Protein AF-A0A3E2YHK7-F1 (afdb_monomer_lite)

Structure (mmCIF, N/CA/C/O backbone):
data_AF-A0A3E2YHK7-F1
#
_entry.id   AF-A0A3E2YHK7-F1
#
loop_
_atom_site.group_PDB
_atom_site.id
_atom_site.type_symbol
_atom_site.label_atom_id
_atom_site.label_alt_id
_atom_site.label_comp_id
_atom_site.label_asym_id
_atom_site.label_entity_id
_atom_site.label_seq_id
_atom_site.pdbx_PDB_ins_code
_atom_site.Cartn_x
_atom_site.Cartn_y
_atom_site.Cartn_z
_atom_site.occupancy
_atom_site.B_iso_or_equiv
_atom_site.auth_seq_id
_atom_site.auth_comp_id
_atom_site.auth_asym_id
_atom_site.auth_atom_id
_atom_site.pdbx_PDB_model_num
ATOM 1 N N . MET A 1 1 ? 44.339 23.695 -57.971 1.00 34.41 1 MET A N 1
ATOM 2 C CA . MET A 1 1 ? 43.512 22.475 -58.018 1.00 34.41 1 MET A CA 1
ATOM 3 C C . MET A 1 1 ? 42.907 22.276 -56.637 1.00 34.41 1 MET A C 1
ATOM 5 O O . MET A 1 1 ? 43.642 21.852 -55.753 1.00 34.41 1 MET A O 1
ATOM 9 N N . PRO A 1 2 ? 41.649 22.665 -56.387 1.00 38.88 2 PRO A N 1
ATOM 10 C CA . PRO A 1 2 ? 40.931 22.207 -55.205 1.00 38.88 2 PRO A CA 1
ATOM 11 C C . PRO A 1 2 ? 40.452 20.773 -55.462 1.00 38.88 2 PRO A C 1
ATOM 13 O O . PRO A 1 2 ? 39.980 20.473 -56.555 1.00 38.88 2 PRO A O 1
ATOM 16 N N . GLY A 1 3 ? 40.657 19.886 -54.489 1.00 35.88 3 GLY A N 1
ATOM 17 C CA . GLY A 1 3 ? 40.294 18.475 -54.584 1.00 35.88 3 GLY A CA 1
ATOM 18 C C . GLY A 1 3 ? 38.783 18.280 -54.630 1.00 35.88 3 GLY A C 1
ATOM 19 O O . GLY A 1 3 ? 38.060 18.830 -53.802 1.00 35.88 3 GLY A O 1
ATOM 20 N N . ASP A 1 4 ? 38.343 17.483 -55.600 1.00 38.78 4 ASP A N 1
ATOM 21 C CA . ASP A 1 4 ? 36.967 17.037 -55.776 1.00 38.78 4 ASP A CA 1
ATOM 22 C C . ASP A 1 4 ? 36.408 16.413 -54.490 1.00 38.78 4 ASP A C 1
ATOM 24 O O . ASP A 1 4 ? 36.909 15.405 -53.977 1.00 38.78 4 ASP A O 1
ATOM 28 N N . SER A 1 5 ? 35.322 17.001 -53.993 1.00 42.41 5 SER A N 1
ATOM 29 C CA . SER A 1 5 ? 34.445 16.415 -52.990 1.00 42.41 5 SER A CA 1
ATOM 30 C C . SER A 1 5 ? 33.790 15.159 -53.571 1.00 42.41 5 SER A C 1
ATOM 32 O O . SER A 1 5 ? 32.931 15.212 -54.449 1.00 42.41 5 SER A O 1
ATOM 34 N N . LYS A 1 6 ? 34.187 13.985 -53.070 1.00 46.31 6 LYS A N 1
ATOM 35 C CA . LYS A 1 6 ? 33.496 12.717 -53.344 1.00 46.31 6 LYS A CA 1
ATOM 36 C C . LYS A 1 6 ? 32.151 12.679 -52.607 1.00 46.31 6 LYS A C 1
ATOM 38 O O . LYS A 1 6 ? 32.004 11.953 -51.630 1.00 46.31 6 LYS A O 1
ATOM 43 N N . VAL A 1 7 ? 31.157 13.417 -53.092 1.00 48.88 7 VAL A N 1
ATOM 44 C CA . VAL A 1 7 ? 29.750 13.140 -52.774 1.00 48.88 7 VAL A CA 1
ATOM 45 C C . VAL A 1 7 ? 29.180 12.322 -53.930 1.00 48.88 7 VAL A C 1
ATOM 47 O O . VAL A 1 7 ? 28.999 12.804 -55.044 1.00 48.88 7 VAL A O 1
ATOM 50 N N . SER A 1 8 ? 28.980 11.031 -53.675 1.00 46.28 8 SER A N 1
ATOM 51 C CA . SER A 1 8 ? 28.316 10.096 -54.589 1.00 46.28 8 SER A CA 1
ATOM 52 C C . SER A 1 8 ? 26.910 10.607 -54.929 1.00 46.28 8 SER A C 1
ATOM 54 O O . SER A 1 8 ? 26.135 10.874 -54.014 1.00 46.28 8 SER A O 1
ATOM 56 N N . SER A 1 9 ? 26.538 10.673 -56.217 1.00 52.75 9 SER A N 1
ATOM 57 C CA . SER A 1 9 ? 25.202 11.087 -56.703 1.00 52.75 9 SER A CA 1
ATOM 58 C C . SER A 1 9 ? 24.083 10.061 -56.413 1.00 52.75 9 SER A C 1
ATOM 60 O O . SER A 1 9 ? 23.145 9.878 -57.193 1.00 52.75 9 SER A O 1
ATOM 62 N N . SER A 1 10 ? 24.203 9.314 -55.320 1.00 67.31 10 SER A N 1
ATOM 63 C CA . SER A 1 10 ? 23.228 8.326 -54.873 1.00 67.31 10 SER A CA 1
ATOM 64 C C . SER A 1 10 ? 22.077 9.006 -54.133 1.00 67.31 10 SER A C 1
ATOM 66 O O . SER A 1 10 ? 22.314 9.929 -53.360 1.00 67.31 10 SER A O 1
ATOM 68 N N . ALA A 1 11 ? 20.850 8.514 -54.339 1.00 84.06 11 ALA A N 1
ATOM 69 C CA . ALA A 1 11 ? 19.660 8.958 -53.608 1.00 84.06 11 ALA A CA 1
ATOM 70 C C . ALA A 1 11 ? 19.927 9.036 -52.087 1.00 84.06 11 ALA A C 1
ATOM 72 O O . ALA A 1 11 ? 20.625 8.157 -51.569 1.00 84.06 11 ALA A O 1
ATOM 73 N N . PRO A 1 12 ? 19.412 10.060 -51.380 1.00 92.94 12 PRO A N 1
ATOM 74 C CA . PRO A 1 12 ? 19.612 10.173 -49.941 1.00 92.94 12 PRO A CA 1
ATOM 75 C C . PRO A 1 12 ? 18.927 9.017 -49.204 1.00 92.94 12 PRO A C 1
ATOM 77 O O . PRO A 1 12 ? 17.959 8.433 -49.697 1.00 92.94 12 PRO A O 1
ATOM 80 N N . VAL A 1 13 ? 19.430 8.702 -48.014 1.00 96.19 13 VAL A N 1
ATOM 81 C CA . VAL A 1 13 ? 18.695 7.885 -47.043 1.00 96.19 13 VAL A CA 1
ATOM 82 C C . VAL A 1 13 ? 17.711 8.800 -46.321 1.00 96.19 13 VAL A C 1
ATOM 84 O O . VAL A 1 13 ? 18.103 9.865 -45.853 1.00 96.19 13 VAL A O 1
ATOM 87 N N . ILE A 1 14 ? 16.450 8.394 -46.236 1.00 96.31 14 ILE A N 1
ATOM 88 C CA . ILE A 1 14 ? 15.432 9.071 -45.427 1.00 96.31 14 ILE A CA 1
ATOM 89 C C . ILE A 1 14 ? 15.371 8.359 -44.077 1.00 96.31 14 ILE A C 1
ATOM 91 O O . ILE A 1 14 ? 15.339 7.130 -44.042 1.00 96.31 14 ILE A O 1
ATOM 95 N N . MET A 1 15 ? 15.387 9.109 -42.981 1.00 96.56 15 MET A N 1
ATOM 96 C CA . MET A 1 15 ? 15.292 8.580 -41.623 1.00 96.56 15 MET A CA 1
ATOM 97 C C . MET A 1 15 ? 14.103 9.207 -40.907 1.00 96.56 15 MET A C 1
ATOM 99 O O . MET A 1 15 ? 14.055 10.426 -40.779 1.00 96.56 15 MET A O 1
ATOM 103 N N . HIS A 1 16 ? 13.195 8.376 -40.401 1.00 96.50 16 HIS A N 1
ATOM 104 C CA . HIS A 1 16 ? 12.160 8.780 -39.450 1.00 96.50 16 HIS A CA 1
ATOM 105 C C . HIS A 1 16 ? 12.575 8.324 -38.055 1.00 96.50 16 HIS A C 1
ATOM 107 O O . HIS A 1 16 ? 12.829 7.136 -37.852 1.00 96.50 16 HIS A O 1
ATOM 113 N N . ALA A 1 17 ? 12.684 9.268 -37.130 1.00 95.56 17 ALA A N 1
ATOM 114 C CA . ALA A 1 17 ? 13.254 9.085 -35.804 1.00 95.56 17 ALA A CA 1
ATOM 115 C C . ALA A 1 17 ? 12.253 9.533 -34.732 1.00 95.56 17 ALA A C 1
ATOM 117 O O . ALA A 1 17 ? 11.707 10.630 -34.826 1.00 95.56 17 ALA A O 1
ATOM 118 N N . TYR A 1 18 ? 12.015 8.684 -33.732 1.00 94.31 18 TYR A N 1
ATOM 119 C CA . TYR A 1 18 ? 11.100 8.952 -32.621 1.00 94.31 18 TYR A CA 1
ATOM 120 C C . TYR A 1 18 ? 11.685 8.454 -31.302 1.00 94.31 18 TYR A C 1
ATOM 122 O O . TYR A 1 18 ? 12.235 7.353 -31.237 1.00 94.31 18 TYR A O 1
ATOM 130 N N . GLY A 1 19 ? 11.492 9.244 -30.248 1.00 93.25 19 GLY A N 1
ATOM 131 C CA . GLY A 1 19 ? 11.453 8.771 -28.864 1.00 93.25 19 GLY A CA 1
ATOM 132 C C . GLY A 1 19 ? 10.014 8.816 -28.352 1.00 93.25 19 GLY A C 1
ATOM 133 O O . GLY A 1 19 ? 9.285 9.727 -28.727 1.00 93.25 19 GLY A O 1
ATOM 134 N N . VAL A 1 20 ? 9.567 7.856 -27.547 1.00 92.06 20 VAL A N 1
ATOM 135 C CA . VAL A 1 20 ? 8.212 7.878 -26.958 1.00 92.06 20 VAL A CA 1
ATOM 136 C C . VAL A 1 20 ? 8.289 7.528 -25.480 1.00 92.06 20 VAL A C 1
ATOM 138 O O . VAL A 1 20 ? 9.016 6.604 -25.106 1.00 92.06 20 VAL A O 1
ATOM 141 N N . ARG A 1 21 ? 7.541 8.284 -24.666 1.00 87.62 21 ARG A N 1
ATOM 142 C CA . ARG A 1 21 ? 7.285 8.050 -23.240 1.00 87.62 21 ARG A CA 1
ATOM 143 C C . ARG A 1 21 ? 6.116 8.907 -22.726 1.00 87.62 21 ARG A C 1
ATOM 145 O O . ARG A 1 21 ? 5.756 9.879 -23.383 1.00 87.62 21 ARG A O 1
ATOM 152 N N . ASP A 1 22 ? 5.591 8.573 -21.546 1.00 72.19 22 ASP A N 1
ATOM 153 C CA . ASP A 1 22 ? 4.424 9.234 -20.920 1.00 72.19 22 ASP A CA 1
ATOM 154 C C . ASP A 1 22 ? 4.713 10.561 -20.185 1.00 72.19 22 ASP A C 1
ATOM 156 O O . ASP A 1 22 ? 3.778 11.315 -19.932 1.00 72.19 22 ASP A O 1
ATOM 160 N N . ASP A 1 23 ? 5.963 10.842 -19.802 1.00 69.00 23 ASP A N 1
ATOM 161 C CA . ASP A 1 23 ? 6.320 11.990 -18.947 1.00 69.00 23 ASP A CA 1
ATOM 162 C C . ASP A 1 23 ? 7.516 12.753 -19.537 1.00 69.00 23 ASP A C 1
ATOM 164 O O . ASP A 1 23 ? 8.543 12.150 -19.854 1.00 69.00 23 ASP A O 1
ATOM 168 N N . GLU A 1 24 ? 7.374 14.065 -19.723 1.00 57.53 24 GLU A N 1
ATOM 169 C CA . GLU A 1 24 ? 8.375 14.938 -20.349 1.00 57.53 24 GLU A CA 1
ATOM 170 C C . GLU A 1 24 ? 9.366 15.547 -19.335 1.00 57.53 24 GLU A C 1
ATOM 172 O O . GLU A 1 24 ? 10.380 16.109 -19.750 1.00 57.53 24 GLU A O 1
ATOM 177 N N . GLY A 1 25 ? 9.111 15.437 -18.022 1.00 56.50 25 GLY A N 1
ATOM 178 C CA . GLY A 1 25 ? 9.856 16.168 -16.986 1.00 56.50 25 GLY A CA 1
ATOM 179 C C . GLY A 1 25 ? 11.096 15.465 -16.419 1.00 56.50 25 GLY A C 1
ATOM 180 O O . GLY A 1 25 ? 12.147 16.087 -16.291 1.00 56.50 25 GLY A O 1
ATOM 181 N N . GLU A 1 26 ? 10.998 14.176 -16.091 1.00 66.19 26 GLU A N 1
ATOM 182 C CA . GLU A 1 26 ? 12.046 13.409 -15.385 1.00 66.19 26 GLU A CA 1
ATOM 183 C C . GLU A 1 26 ? 12.422 12.141 -16.154 1.00 66.19 26 GLU A C 1
ATOM 185 O O . GLU A 1 26 ? 11.558 11.631 -16.850 1.00 66.19 26 GLU A O 1
ATOM 190 N N . PRO A 1 27 ? 13.642 11.572 -16.082 1.00 76.31 27 PRO A N 1
ATOM 191 C CA . PRO A 1 27 ? 13.994 10.305 -16.744 1.00 76.31 27 PRO A CA 1
ATOM 192 C C . PRO A 1 27 ? 13.056 9.135 -16.385 1.00 76.31 27 PRO A C 1
ATOM 194 O O . PRO A 1 27 ? 12.517 9.059 -15.285 1.00 76.31 27 PRO A O 1
ATOM 197 N N . GLY A 1 28 ? 12.822 8.218 -17.326 1.00 77.00 28 GLY A N 1
ATOM 198 C CA . GLY A 1 28 ? 11.900 7.103 -17.102 1.00 77.00 28 GLY A CA 1
ATOM 199 C C . GLY A 1 28 ? 11.851 6.105 -18.257 1.00 77.00 28 GLY A C 1
ATOM 200 O O . GLY A 1 28 ? 12.594 6.256 -19.233 1.00 77.00 28 GLY A O 1
ATOM 201 N N . PRO A 1 29 ? 10.999 5.066 -18.152 1.00 83.31 29 PRO A N 1
ATOM 202 C CA . PRO A 1 29 ? 10.908 4.034 -19.167 1.00 83.31 29 PRO A CA 1
ATOM 203 C C . PRO A 1 29 ? 10.292 4.579 -20.450 1.00 83.31 29 PRO A C 1
ATOM 205 O O . PRO A 1 29 ? 9.205 5.152 -20.442 1.00 83.31 29 PRO A O 1
ATOM 208 N N . GLY A 1 30 ? 10.985 4.352 -21.558 1.00 89.06 30 GLY A N 1
ATOM 209 C CA . GLY A 1 30 ? 10.560 4.778 -22.880 1.00 89.06 30 GLY A CA 1
ATOM 210 C C . GLY A 1 30 ? 11.275 4.017 -23.986 1.00 89.06 30 GLY A C 1
ATOM 211 O O . GLY A 1 30 ? 12.075 3.107 -23.749 1.00 89.06 30 GLY A O 1
ATOM 212 N N . SER A 1 31 ? 10.958 4.378 -25.221 1.00 94.50 31 SER A N 1
ATOM 213 C CA . SER A 1 31 ? 11.483 3.718 -26.413 1.00 94.50 31 SER A CA 1
ATOM 214 C C . SER A 1 31 ? 12.108 4.695 -27.395 1.00 94.50 31 SER A C 1
ATOM 216 O O . SER A 1 31 ? 11.816 5.891 -27.389 1.00 94.50 31 SER A O 1
ATOM 218 N N . TRP A 1 32 ? 12.968 4.161 -28.259 1.00 95.62 32 TRP A N 1
ATOM 219 C CA . TRP A 1 32 ? 13.559 4.874 -29.382 1.00 95.62 32 TRP A CA 1
ATOM 220 C C . TRP A 1 32 ? 13.397 4.047 -30.657 1.00 95.62 32 TRP A C 1
ATOM 222 O O . TRP A 1 32 ? 13.511 2.819 -30.631 1.00 95.62 32 TRP A O 1
ATOM 232 N N . VAL A 1 33 ? 13.153 4.713 -31.785 1.00 97.75 33 VAL A N 1
ATOM 233 C CA . VAL A 1 33 ? 12.951 4.068 -33.088 1.00 97.75 33 VAL A CA 1
ATOM 234 C C . VAL A 1 33 ? 13.560 4.886 -34.212 1.00 97.75 33 VAL A C 1
ATOM 236 O O . VAL A 1 33 ? 13.303 6.081 -34.318 1.00 97.75 33 VAL A O 1
ATOM 239 N N . ALA A 1 34 ? 14.291 4.218 -35.104 1.00 97.19 34 ALA A N 1
ATOM 240 C CA . ALA A 1 34 ? 14.732 4.766 -36.379 1.00 97.19 34 ALA A CA 1
ATOM 241 C C . ALA A 1 34 ? 14.295 3.872 -37.545 1.00 97.19 34 ALA A C 1
ATOM 243 O O . ALA A 1 34 ? 14.690 2.707 -37.647 1.00 97.19 34 ALA A O 1
ATOM 244 N N . VAL A 1 35 ? 13.520 4.443 -38.464 1.00 97.62 35 VAL A N 1
ATOM 245 C CA . VAL A 1 35 ? 13.143 3.817 -39.735 1.00 97.62 35 VAL A CA 1
ATOM 246 C C . VAL A 1 35 ? 13.973 4.444 -40.847 1.00 97.62 35 VAL A C 1
ATOM 248 O O . VAL A 1 35 ? 13.865 5.637 -41.115 1.00 97.62 35 VAL A O 1
ATOM 251 N N . LEU A 1 36 ? 14.821 3.639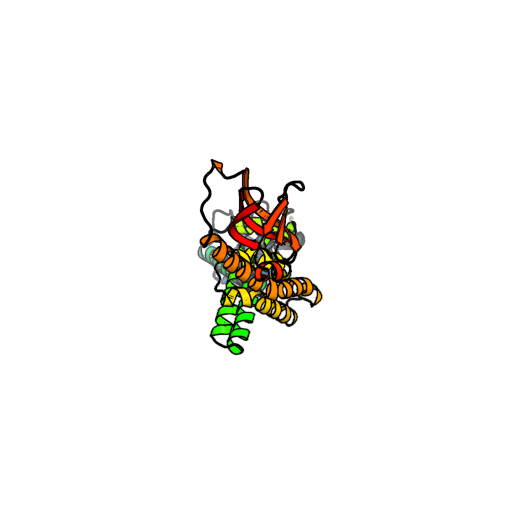 -41.487 1.00 97.12 36 LEU A N 1
ATOM 252 C CA . LEU A 1 36 ? 15.705 4.046 -42.577 1.00 97.12 36 LEU A CA 1
ATOM 253 C C . LEU A 1 36 ? 15.141 3.579 -43.914 1.00 97.12 36 LEU A C 1
ATOM 255 O O . LEU A 1 36 ? 14.982 2.375 -44.119 1.00 97.12 36 LEU A O 1
ATOM 259 N N . ARG A 1 37 ? 14.947 4.498 -44.858 1.00 95.81 37 ARG A N 1
ATOM 260 C CA . ARG A 1 37 ? 14.584 4.190 -46.242 1.00 95.81 37 ARG A CA 1
ATOM 261 C C . ARG A 1 37 ? 15.705 4.548 -47.205 1.00 95.81 37 ARG A C 1
ATOM 263 O O . ARG A 1 37 ? 16.195 5.675 -47.238 1.00 95.81 37 ARG A O 1
ATOM 270 N N . TYR A 1 38 ? 16.055 3.595 -48.063 1.00 94.38 38 TYR A N 1
ATOM 271 C CA . TYR A 1 38 ? 16.888 3.815 -49.241 1.00 94.38 38 TYR A CA 1
ATOM 272 C C . TYR A 1 38 ? 16.212 3.195 -50.461 1.00 94.38 38 TYR A C 1
ATOM 274 O O . TYR A 1 38 ? 16.190 1.971 -50.621 1.00 94.38 38 TYR A O 1
ATOM 282 N N . ARG A 1 39 ? 15.678 4.046 -51.347 1.00 90.38 39 ARG A N 1
ATOM 283 C CA . ARG A 1 39 ? 14.824 3.617 -52.468 1.00 90.38 39 ARG A CA 1
ATOM 284 C C . ARG A 1 39 ? 13.648 2.772 -51.942 1.00 90.38 39 ARG A C 1
ATOM 286 O O . ARG A 1 39 ? 12.878 3.247 -51.112 1.00 90.38 39 ARG A O 1
ATOM 293 N N . GLU A 1 40 ? 13.523 1.531 -52.396 1.00 90.56 40 GLU A N 1
ATOM 294 C CA . GLU A 1 40 ? 12.452 0.604 -52.011 1.00 90.56 40 GLU A CA 1
ATOM 295 C C . GLU A 1 40 ? 12.756 -0.164 -50.716 1.00 90.56 40 GLU A C 1
ATOM 297 O O . GLU A 1 40 ? 11.879 -0.830 -50.173 1.00 90.56 40 GLU A O 1
ATOM 302 N N . HIS A 1 41 ? 13.986 -0.080 -50.203 1.00 93.81 41 HIS A N 1
ATOM 303 C CA . HIS A 1 41 ? 14.395 -0.822 -49.017 1.00 93.81 41 HIS A CA 1
ATOM 304 C C . HIS A 1 41 ? 14.161 -0.007 -47.751 1.00 93.81 41 HIS A C 1
ATOM 306 O O . HIS A 1 41 ? 14.636 1.126 -47.648 1.00 93.81 41 HIS A O 1
ATOM 312 N N . THR A 1 42 ? 13.504 -0.633 -46.778 1.00 95.75 42 THR A N 1
ATOM 313 C CA . THR A 1 42 ? 13.279 -0.083 -45.441 1.00 95.75 42 THR A CA 1
ATOM 314 C C . THR A 1 42 ? 13.962 -0.962 -44.403 1.00 95.75 42 THR A C 1
ATOM 316 O O . THR A 1 42 ? 13.961 -2.189 -44.519 1.00 95.75 42 THR A O 1
ATOM 319 N N . ARG A 1 43 ? 14.549 -0.336 -43.386 1.00 95.62 43 ARG A N 1
ATOM 320 C CA . ARG A 1 43 ? 15.103 -1.006 -42.213 1.00 95.62 43 ARG A CA 1
ATOM 321 C C . ARG A 1 43 ? 14.601 -0.318 -40.955 1.00 95.62 43 ARG A C 1
ATOM 323 O O . ARG A 1 43 ? 14.678 0.899 -40.855 1.00 95.62 43 ARG A O 1
ATOM 330 N N . GLU A 1 44 ? 14.152 -1.116 -40.001 1.00 97.50 44 GLU A N 1
ATOM 331 C CA . GLU A 1 44 ? 13.681 -0.661 -38.697 1.00 97.50 44 GLU A CA 1
ATOM 332 C C . GLU A 1 44 ? 14.739 -0.981 -37.639 1.00 97.50 44 GLU A C 1
ATOM 334 O O . GLU A 1 44 ? 15.332 -2.064 -37.630 1.00 97.50 44 GLU A O 1
ATOM 339 N N . LEU A 1 45 ? 15.009 -0.008 -36.779 1.00 95.69 45 LEU A N 1
ATOM 340 C CA . LEU A 1 45 ? 15.858 -0.119 -35.602 1.00 95.69 45 LEU A CA 1
ATOM 341 C C . LEU A 1 45 ? 15.041 0.402 -34.433 1.00 95.69 45 LEU A C 1
ATOM 343 O O . LEU A 1 45 ? 14.430 1.461 -34.545 1.00 95.69 45 LEU A O 1
ATOM 347 N N . HIS A 1 46 ? 15.025 -0.333 -33.334 1.00 96.25 46 HIS A N 1
ATOM 348 C CA . HIS A 1 46 ? 14.274 0.063 -32.159 1.00 96.25 46 HIS A CA 1
ATOM 349 C C . HIS A 1 46 ? 14.913 -0.491 -30.896 1.00 96.25 46 HIS A C 1
ATOM 351 O O . HIS A 1 46 ? 15.671 -1.466 -30.936 1.00 96.25 46 HIS A O 1
ATOM 357 N N . GLY A 1 47 ? 14.587 0.137 -29.778 1.00 89.25 47 GLY A N 1
ATOM 358 C CA . GLY A 1 47 ? 14.976 -0.319 -28.460 1.00 89.25 47 GLY A CA 1
ATOM 359 C C . GLY A 1 47 ? 14.230 0.433 -27.370 1.00 89.25 47 GLY A C 1
ATOM 360 O O . GLY A 1 47 ? 13.395 1.297 -27.636 1.00 89.25 47 GLY A O 1
ATOM 361 N N . MET A 1 48 ? 14.550 0.072 -26.134 1.00 87.38 48 MET A N 1
ATOM 362 C CA . MET A 1 48 ? 13.948 0.615 -24.924 1.00 87.38 48 MET A CA 1
ATOM 363 C C . MET A 1 48 ? 15.039 1.012 -23.942 1.00 87.38 48 MET A C 1
ATOM 365 O O . MET A 1 48 ? 16.047 0.314 -23.840 1.00 87.38 48 MET A O 1
ATOM 369 N N . GLU A 1 49 ? 14.798 2.083 -23.201 1.00 86.62 49 GLU A N 1
ATOM 370 C CA . GLU A 1 49 ? 15.623 2.512 -22.076 1.00 86.62 49 GLU A CA 1
ATOM 371 C C . GLU A 1 49 ? 14.708 2.782 -20.882 1.00 86.62 49 GLU A C 1
ATOM 373 O O . GLU A 1 49 ? 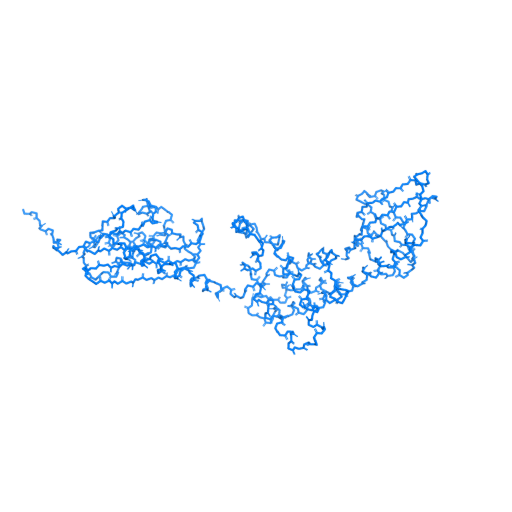13.574 3.221 -21.055 1.00 86.62 49 GLU A O 1
ATOM 378 N N . LEU A 1 50 ? 15.161 2.458 -19.671 1.00 80.31 50 LEU A N 1
ATOM 379 C CA . LEU A 1 50 ? 14.294 2.460 -18.483 1.00 80.31 50 LEU A CA 1
ATOM 380 C C . LEU A 1 50 ? 14.360 3.750 -17.660 1.00 80.31 50 LEU A C 1
ATOM 382 O O . LEU A 1 50 ? 13.530 3.939 -16.776 1.00 80.31 50 LEU A O 1
ATOM 386 N N . ASP A 1 51 ? 15.354 4.592 -17.927 1.00 80.88 51 ASP A N 1
ATOM 387 C CA . ASP A 1 51 ? 15.712 5.740 -17.091 1.00 80.88 51 ASP A CA 1
ATOM 388 C C . ASP A 1 51 ? 16.306 6.878 -17.937 1.00 80.88 51 ASP A C 1
ATOM 390 O O . ASP A 1 51 ? 17.414 7.354 -17.698 1.00 80.88 51 ASP A O 1
ATOM 394 N N . TRP A 1 52 ? 15.642 7.214 -19.047 1.00 83.62 52 TRP A N 1
ATOM 395 C CA . TRP A 1 52 ? 16.133 8.190 -20.031 1.00 83.62 52 TRP A CA 1
ATOM 396 C C . TRP A 1 52 ? 15.096 9.292 -20.257 1.00 83.62 52 TRP A C 1
ATOM 398 O O . TRP A 1 52 ? 13.890 9.052 -20.162 1.00 83.62 52 TRP A O 1
ATOM 408 N N . THR A 1 53 ? 15.542 10.516 -20.544 1.00 85.31 53 THR A N 1
ATOM 409 C CA . THR A 1 53 ? 14.632 11.620 -20.897 1.00 85.31 53 THR A CA 1
ATOM 410 C C . THR A 1 53 ? 14.036 11.420 -22.295 1.00 85.31 53 THR A C 1
ATOM 412 O O . THR A 1 53 ? 14.563 10.642 -23.096 1.00 85.31 53 THR A O 1
ATOM 415 N N . LEU A 1 54 ? 12.939 12.119 -22.619 1.00 87.31 54 LEU A N 1
ATOM 416 C CA . LEU A 1 54 ? 12.397 12.105 -23.986 1.00 87.31 54 LEU A CA 1
ATOM 417 C C . LEU A 1 54 ? 13.455 12.569 -24.998 1.00 87.31 54 LEU A C 1
ATOM 419 O O . LEU A 1 54 ? 13.655 11.919 -26.025 1.00 87.31 54 LEU A O 1
ATOM 423 N N . ASP A 1 55 ? 14.178 13.637 -24.663 1.00 89.19 55 ASP A N 1
ATOM 424 C CA . ASP A 1 55 ? 15.255 14.181 -25.487 1.00 89.19 55 ASP A CA 1
ATOM 425 C C . ASP A 1 55 ? 16.364 13.145 -25.745 1.00 89.19 55 ASP A C 1
ATOM 427 O O . ASP A 1 55 ? 16.825 12.981 -26.881 1.00 89.19 55 ASP A O 1
ATOM 431 N N . ASP A 1 56 ? 16.760 12.385 -24.718 1.00 89.50 56 ASP A N 1
ATOM 432 C CA . ASP A 1 56 ? 17.747 11.314 -24.864 1.00 89.50 56 ASP A CA 1
ATOM 433 C C . ASP A 1 56 ? 17.253 10.195 -25.785 1.00 89.50 56 ASP A C 1
ATOM 435 O O . ASP A 1 56 ? 18.012 9.714 -26.627 1.00 89.50 56 ASP A O 1
ATOM 439 N N . LEU A 1 57 ? 15.987 9.787 -25.662 1.00 92.94 57 LEU A N 1
ATOM 440 C CA . LEU A 1 57 ? 15.383 8.737 -26.490 1.00 92.94 57 LEU A CA 1
ATOM 441 C C . LEU A 1 57 ? 15.299 9.156 -27.963 1.00 92.94 57 LEU A C 1
ATOM 443 O O . LEU A 1 57 ? 15.676 8.392 -28.859 1.00 92.94 57 LEU A O 1
ATOM 447 N N . VAL A 1 58 ? 14.862 10.391 -28.222 1.00 93.69 58 VAL A N 1
ATOM 448 C CA . VAL A 1 58 ? 14.836 10.964 -29.573 1.00 93.69 58 VAL A CA 1
ATOM 449 C C . VAL A 1 58 ? 16.254 10.999 -30.144 1.00 93.69 58 VAL A C 1
ATOM 451 O O . VAL A 1 58 ? 16.484 10.522 -31.258 1.00 93.69 58 VAL A O 1
ATOM 454 N N . MET A 1 59 ? 17.242 11.472 -29.384 1.00 92.50 59 MET A N 1
ATOM 455 C CA . MET A 1 59 ? 18.626 11.532 -29.858 1.00 92.50 59 MET A CA 1
ATOM 456 C C . MET A 1 59 ? 19.264 10.157 -30.062 1.00 92.50 59 MET A C 1
ATOM 458 O O . MET A 1 59 ? 19.996 9.955 -31.037 1.00 92.50 59 MET A O 1
ATOM 462 N N . LEU A 1 60 ? 18.955 9.191 -29.200 1.00 93.94 60 LEU A N 1
ATOM 463 C CA . LEU A 1 60 ? 19.401 7.809 -29.337 1.00 93.94 60 LEU A CA 1
ATOM 464 C C . LEU A 1 60 ? 18.902 7.192 -30.642 1.00 93.94 60 LEU A C 1
ATOM 466 O O . LEU A 1 60 ? 19.670 6.512 -31.327 1.00 93.94 60 LEU A O 1
ATOM 470 N N . SER A 1 61 ? 17.653 7.479 -31.023 1.00 96.75 61 SER A N 1
ATOM 471 C CA . SER A 1 61 ? 17.090 7.002 -32.285 1.00 96.75 61 SER A CA 1
ATOM 472 C C . SER A 1 61 ? 17.886 7.492 -33.498 1.00 96.75 61 SER A C 1
ATOM 474 O O . SER A 1 61 ? 18.308 6.688 -34.334 1.00 96.75 61 SER A O 1
ATOM 476 N N . VAL A 1 62 ? 18.200 8.789 -33.548 1.00 95.69 62 VAL A N 1
ATOM 477 C CA . VAL A 1 62 ? 18.969 9.398 -34.641 1.00 95.69 62 VAL A CA 1
ATOM 478 C C . VAL A 1 62 ? 20.374 8.808 -34.709 1.00 95.69 62 VAL A C 1
ATOM 480 O O . VAL A 1 62 ? 20.825 8.390 -35.778 1.00 95.69 62 VAL A O 1
ATOM 483 N N . VAL A 1 63 ? 21.067 8.740 -33.571 1.00 94.75 63 VAL A N 1
ATOM 484 C CA . VAL A 1 63 ? 22.443 8.232 -33.500 1.00 94.75 63 VAL A CA 1
ATOM 485 C C . VAL A 1 63 ? 22.513 6.770 -33.939 1.00 94.75 63 VAL A C 1
ATOM 487 O O . VAL A 1 63 ? 23.319 6.439 -34.809 1.00 94.75 63 VAL A O 1
ATOM 490 N N . ASN A 1 64 ? 21.646 5.905 -33.406 1.00 96.06 64 ASN A N 1
ATOM 491 C CA . ASN A 1 64 ? 21.629 4.488 -33.773 1.00 96.06 64 ASN A CA 1
ATOM 492 C C . ASN A 1 64 ? 21.266 4.290 -35.254 1.00 96.06 64 ASN A C 1
ATOM 494 O O . ASN A 1 64 ? 21.824 3.417 -35.924 1.00 96.06 64 ASN A O 1
ATOM 498 N N . GLY A 1 65 ? 20.377 5.130 -35.793 1.00 96.88 65 GLY A N 1
ATOM 499 C CA . GLY A 1 65 ? 20.059 5.154 -37.217 1.00 96.88 65 GLY A CA 1
ATOM 500 C C . GLY A 1 65 ? 21.266 5.504 -38.095 1.00 96.88 65 GLY A C 1
ATOM 501 O O . GLY A 1 65 ? 21.505 4.835 -39.102 1.00 96.88 65 GLY A O 1
ATOM 502 N N . LEU A 1 66 ? 22.047 6.522 -37.717 1.00 97.19 66 LEU A N 1
ATOM 503 C CA . LEU A 1 66 ? 23.256 6.923 -38.446 1.00 97.19 66 LEU A CA 1
ATOM 504 C C . LEU A 1 66 ? 24.371 5.870 -38.337 1.00 97.19 66 LEU A C 1
ATOM 506 O O . LEU A 1 66 ? 24.984 5.513 -39.342 1.00 97.19 66 LEU A O 1
ATOM 510 N N . GLU A 1 67 ? 24.602 5.316 -37.146 1.00 96.06 67 GLU A N 1
ATOM 511 C CA . GLU A 1 67 ? 25.628 4.290 -36.903 1.00 96.06 67 GLU A CA 1
ATOM 512 C C . GLU A 1 67 ? 25.371 2.989 -37.676 1.00 96.06 67 GLU A C 1
ATOM 514 O O . GLU A 1 67 ? 26.313 2.298 -38.073 1.00 96.06 67 GLU A O 1
ATOM 519 N N . ALA A 1 68 ? 24.106 2.673 -37.964 1.00 96.50 68 ALA A N 1
ATOM 520 C CA . ALA A 1 68 ? 23.739 1.515 -38.773 1.00 96.50 68 ALA A CA 1
ATOM 521 C C . ALA A 1 68 ? 24.145 1.639 -40.256 1.00 96.50 68 ALA A C 1
ATOM 523 O O . ALA A 1 68 ? 24.116 0.641 -40.990 1.00 96.50 68 ALA A O 1
ATOM 524 N N . LEU A 1 69 ? 24.520 2.838 -40.719 1.00 95.62 69 LEU A N 1
ATOM 525 C CA . LEU A 1 69 ? 24.968 3.080 -42.085 1.00 95.62 69 LEU A CA 1
ATOM 526 C C . LEU A 1 69 ? 26.431 2.653 -42.243 1.00 95.62 69 LEU A C 1
ATOM 528 O O . LEU A 1 69 ? 27.340 3.113 -41.554 1.00 95.62 69 LEU A O 1
ATOM 532 N N . THR A 1 70 ? 26.697 1.774 -43.207 1.00 92.75 70 THR A N 1
ATOM 533 C CA . THR A 1 70 ? 28.027 1.167 -43.396 1.00 92.75 70 THR A CA 1
ATOM 534 C C . THR A 1 70 ? 28.967 1.991 -44.278 1.00 92.75 70 THR A C 1
ATOM 536 O O . THR A 1 70 ? 30.168 1.729 -44.311 1.00 92.75 70 THR A O 1
ATOM 539 N N . ARG A 1 71 ? 28.464 3.025 -44.959 1.00 92.56 71 ARG A N 1
ATOM 540 C CA . ARG A 1 71 ? 29.232 3.890 -45.870 1.00 92.56 71 ARG A CA 1
ATOM 541 C C . ARG A 1 71 ? 28.805 5.360 -45.744 1.00 92.56 71 ARG A C 1
ATOM 543 O O . ARG A 1 71 ? 27.634 5.591 -45.450 1.00 92.56 71 ARG A O 1
ATOM 550 N N . PRO A 1 72 ? 29.702 6.330 -46.014 1.00 95.75 72 PRO A N 1
ATOM 551 C CA . PRO A 1 72 ? 29.353 7.750 -46.096 1.00 95.75 72 PRO A CA 1
ATOM 552 C C . PRO A 1 72 ? 28.221 7.992 -47.098 1.00 95.75 72 PRO A C 1
ATOM 554 O O . PRO A 1 72 ? 28.307 7.569 -48.253 1.00 95.75 72 PRO A O 1
ATOM 557 N N . VAL A 1 73 ? 27.153 8.642 -46.645 1.00 95.94 73 VAL A N 1
ATOM 558 C CA . VAL A 1 73 ? 25.950 8.940 -47.436 1.00 95.94 73 VAL A CA 1
ATOM 559 C C . VAL A 1 73 ? 25.317 10.234 -46.952 1.00 95.94 73 VAL A C 1
ATOM 561 O O . VAL A 1 73 ? 25.545 10.655 -45.818 1.00 95.94 73 VAL A O 1
ATOM 564 N N . ARG A 1 74 ? 24.487 10.821 -47.811 1.00 96.12 74 ARG A N 1
ATOM 565 C CA . ARG A 1 74 ? 23.569 11.892 -47.442 1.00 96.12 74 ARG A CA 1
ATOM 566 C C . ARG A 1 74 ? 22.333 11.311 -46.762 1.00 96.12 74 ARG A C 1
ATOM 568 O O . ARG A 1 74 ? 21.720 10.389 -47.308 1.00 96.12 74 ARG A O 1
ATOM 575 N N . VAL A 1 75 ? 21.980 11.843 -45.596 1.00 96.25 75 VAL A N 1
ATOM 576 C CA . VAL A 1 75 ? 20.849 11.393 -44.774 1.00 96.25 75 VAL A CA 1
ATOM 577 C C . VAL A 1 75 ? 19.933 12.578 -44.507 1.00 96.25 75 VAL A C 1
ATOM 579 O O . VAL A 1 75 ? 20.412 13.623 -44.078 1.00 96.25 75 VAL A O 1
ATOM 582 N N . ILE A 1 76 ? 18.634 12.421 -44.753 1.00 95.12 76 ILE A N 1
ATOM 583 C CA . ILE A 1 76 ? 17.617 13.399 -44.364 1.00 95.12 76 ILE A CA 1
ATOM 584 C C . ILE A 1 76 ? 16.877 12.838 -43.149 1.00 95.12 76 ILE A C 1
ATOM 586 O O . ILE A 1 76 ? 16.217 11.806 -43.261 1.00 95.12 76 ILE A O 1
ATOM 590 N N . VAL A 1 77 ? 17.027 13.488 -41.998 1.00 94.31 77 VAL A N 1
ATOM 591 C CA . VAL A 1 77 ? 16.463 13.072 -40.709 1.00 94.31 77 VAL A CA 1
ATOM 592 C C . VAL A 1 77 ? 15.195 13.862 -40.424 1.00 94.31 77 VAL A C 1
ATOM 594 O O . VAL A 1 77 ? 15.227 15.089 -40.372 1.00 94.31 77 VAL A O 1
ATOM 597 N N . TYR A 1 78 ? 14.096 13.152 -40.207 1.00 93.62 78 TYR A N 1
ATOM 598 C CA . TYR A 1 78 ? 12.824 13.677 -39.737 1.00 93.62 78 TYR A CA 1
ATOM 599 C C . TYR A 1 78 ? 12.573 13.163 -38.316 1.00 93.62 78 TYR A C 1
ATOM 601 O O . TYR A 1 78 ? 12.441 11.957 -38.107 1.00 93.62 78 TYR A O 1
ATOM 609 N N . ALA A 1 79 ? 12.550 14.080 -37.349 1.00 91.44 79 ALA A N 1
ATOM 610 C CA . ALA A 1 79 ? 12.325 13.806 -35.930 1.00 91.44 79 ALA A CA 1
ATOM 611 C C . ALA A 1 79 ? 11.333 14.852 -35.388 1.00 91.44 79 ALA A C 1
ATOM 613 O O . ALA A 1 79 ? 11.758 15.907 -34.917 1.00 91.44 79 ALA A O 1
ATOM 614 N N . PRO A 1 80 ? 10.017 14.636 -35.549 1.00 87.25 80 PRO A N 1
ATOM 615 C CA . PRO A 1 80 ? 9.019 15.691 -35.358 1.00 87.25 80 PRO A CA 1
ATOM 616 C C . PRO A 1 80 ? 8.761 16.038 -33.894 1.00 87.25 80 PRO A C 1
ATOM 618 O O . PRO A 1 80 ? 8.266 17.121 -33.607 1.00 87.25 80 PRO A O 1
ATOM 621 N N . ASN A 1 81 ? 9.100 15.135 -32.977 1.00 85.94 81 ASN A N 1
ATOM 622 C CA . ASN A 1 81 ? 9.002 15.347 -31.538 1.00 85.94 81 ASN A CA 1
ATOM 623 C C . ASN A 1 81 ? 10.360 15.662 -30.890 1.00 85.94 81 ASN A C 1
ATOM 625 O O . ASN A 1 81 ? 10.531 15.484 -29.690 1.00 85.94 81 ASN A O 1
ATOM 629 N N . ALA A 1 82 ? 11.325 16.113 -31.695 1.00 81.75 82 ALA A N 1
ATOM 630 C CA . ALA A 1 82 ? 12.561 16.709 -31.215 1.00 81.75 82 ALA A CA 1
ATOM 631 C C . ALA A 1 82 ? 12.375 18.220 -31.019 1.00 81.75 82 ALA A C 1
ATOM 633 O O . ALA A 1 82 ? 11.879 18.897 -31.925 1.00 81.75 82 ALA A O 1
ATOM 634 N N . GLU A 1 83 ? 12.857 18.782 -29.906 1.00 72.69 83 GLU A N 1
ATOM 635 C CA . GLU A 1 83 ? 12.989 20.238 -29.808 1.00 72.69 83 GLU A CA 1
ATOM 636 C C . GLU A 1 83 ? 13.962 20.758 -30.895 1.00 72.69 83 GLU A C 1
ATOM 638 O O . GLU A 1 83 ? 14.992 20.124 -31.167 1.00 72.69 83 GLU A O 1
ATOM 643 N N . PRO A 1 84 ? 13.709 21.931 -31.512 1.00 63.94 84 PRO A N 1
ATOM 644 C CA . PRO A 1 84 ? 14.561 22.477 -32.577 1.00 63.94 84 PRO A CA 1
ATOM 645 C C . PRO A 1 84 ? 16.048 22.612 -32.195 1.00 63.94 84 PRO A C 1
ATOM 647 O O . PRO A 1 84 ? 16.931 22.559 -33.057 1.00 63.94 84 PRO A O 1
ATOM 650 N N . GLU A 1 85 ? 16.320 22.767 -30.899 1.00 65.88 85 GLU A N 1
ATOM 651 C CA . GLU A 1 85 ? 17.627 23.068 -30.308 1.00 65.88 85 GLU A CA 1
ATOM 652 C C . GLU A 1 85 ? 18.355 21.826 -29.763 1.00 65.88 85 GLU A C 1
ATOM 654 O O . GLU A 1 85 ? 19.510 21.921 -29.340 1.00 65.88 85 GLU A O 1
ATOM 659 N N . ILE A 1 86 ? 17.737 20.637 -29.834 1.00 68.75 86 ILE A N 1
ATOM 660 C CA . ILE A 1 86 ? 18.232 19.400 -29.201 1.00 68.75 86 ILE A CA 1
ATOM 661 C C . ILE A 1 86 ? 19.668 19.019 -29.620 1.00 68.75 86 ILE A C 1
ATOM 663 O O . ILE A 1 86 ? 20.420 18.418 -28.859 1.00 68.75 86 ILE A O 1
ATOM 667 N N . LYS A 1 87 ? 20.097 19.449 -30.814 1.00 57.59 87 LYS A N 1
ATOM 668 C CA . LYS A 1 87 ? 21.412 19.160 -31.426 1.00 57.59 87 LYS A CA 1
ATOM 669 C C . LYS A 1 87 ? 22.595 19.799 -30.691 1.00 57.59 87 LYS A C 1
ATOM 671 O O . LYS A 1 87 ? 23.737 19.423 -30.945 1.00 57.59 87 LYS A O 1
ATOM 676 N N . ALA A 1 88 ? 22.327 20.782 -29.836 1.00 57.47 88 ALA A N 1
ATOM 677 C CA . ALA A 1 88 ? 23.316 21.476 -29.014 1.00 57.47 88 ALA A CA 1
ATOM 678 C C . ALA A 1 88 ? 22.823 21.675 -27.570 1.00 57.47 88 ALA A C 1
ATOM 680 O O . ALA A 1 88 ? 23.398 22.465 -26.820 1.00 57.47 88 ALA A O 1
ATOM 681 N N . SER A 1 89 ? 21.749 20.979 -27.189 1.00 66.94 89 SER A N 1
ATOM 682 C CA . SER A 1 89 ? 21.123 21.124 -25.881 1.00 66.94 89 SER A CA 1
ATOM 683 C C . SER A 1 89 ? 21.975 20.470 -24.797 1.00 66.94 89 SER A C 1
ATOM 685 O O . SER A 1 89 ? 22.367 19.311 -24.913 1.00 66.94 89 SER A O 1
ATOM 687 N N . SER A 1 90 ? 22.213 21.193 -23.701 1.00 62.62 90 SER A N 1
ATOM 688 C CA . SER A 1 90 ? 22.833 20.634 -22.495 1.00 62.62 90 SER A CA 1
ATOM 689 C C . SER A 1 90 ? 21.938 19.624 -21.765 1.00 62.62 90 SER A C 1
ATOM 691 O O . SER A 1 90 ? 22.406 19.002 -20.817 1.00 62.62 90 SER A O 1
ATOM 693 N N . LYS A 1 91 ? 20.664 19.490 -22.167 1.00 69.12 91 LYS A N 1
ATOM 694 C CA . LYS A 1 91 ? 19.705 18.531 -21.597 1.00 69.12 91 LYS A CA 1
ATOM 695 C C . LYS A 1 91 ? 19.921 17.097 -22.098 1.00 69.12 91 LYS A C 1
ATOM 697 O O . LYS A 1 91 ? 19.488 16.165 -21.438 1.00 69.12 91 LYS A O 1
ATOM 702 N N . VAL A 1 92 ? 20.597 16.923 -23.237 1.00 79.75 92 VAL A N 1
ATOM 703 C CA . VAL A 1 92 ? 20.872 15.608 -23.833 1.00 79.75 92 VAL A CA 1
ATOM 704 C C . VAL A 1 92 ? 22.143 15.015 -23.237 1.00 79.75 92 VAL A C 1
ATOM 706 O O . VAL A 1 92 ? 23.153 15.705 -23.072 1.00 79.75 92 VAL A O 1
ATOM 709 N N . ASN A 1 93 ? 22.135 13.704 -23.009 1.00 80.94 93 ASN A N 1
ATOM 710 C CA . ASN A 1 93 ? 23.287 12.922 -22.595 1.00 80.94 93 ASN A CA 1
ATOM 711 C C . ASN A 1 93 ? 24.527 13.234 -23.471 1.00 80.94 93 ASN A C 1
ATOM 713 O O . ASN A 1 93 ? 24.533 12.949 -24.679 1.00 80.94 93 ASN A O 1
ATOM 717 N N . PRO A 1 94 ? 25.625 13.756 -22.885 1.00 82.75 94 PRO A N 1
ATOM 718 C CA . PRO A 1 94 ? 26.819 14.168 -23.630 1.00 82.75 94 PRO A CA 1
ATOM 719 C C . PRO A 1 94 ? 27.464 13.061 -24.475 1.00 82.75 94 PRO A C 1
ATOM 721 O O . PRO A 1 94 ? 28.117 13.340 -25.488 1.00 82.75 94 PRO A O 1
ATOM 724 N N . ALA A 1 95 ? 27.284 11.793 -24.091 1.00 83.44 95 ALA A N 1
ATOM 725 C CA . ALA A 1 95 ? 27.776 10.661 -24.866 1.00 83.44 95 ALA A CA 1
ATOM 726 C C . ALA A 1 95 ? 27.037 10.525 -26.210 1.00 83.44 95 ALA A C 1
ATOM 728 O O . ALA A 1 95 ? 27.668 10.223 -27.225 1.00 83.44 95 ALA A O 1
ATOM 729 N N . LEU A 1 96 ? 25.727 10.797 -26.249 1.00 87.62 96 LEU A N 1
ATOM 730 C CA . LEU A 1 96 ? 24.939 10.788 -27.488 1.00 87.62 96 LEU A CA 1
ATOM 731 C C . LEU A 1 96 ? 25.343 11.932 -28.409 1.00 87.62 96 LEU A C 1
ATOM 733 O O . LEU A 1 96 ? 25.512 11.713 -29.605 1.00 87.62 96 LEU A O 1
ATOM 737 N N . LEU A 1 97 ? 25.572 13.125 -27.854 1.00 87.19 97 LEU A N 1
ATOM 738 C CA . LEU A 1 97 ? 26.043 14.279 -28.625 1.00 87.19 97 LEU A CA 1
ATOM 739 C C . LEU A 1 97 ? 27.415 14.011 -29.254 1.00 87.19 97 LEU A C 1
ATOM 741 O O . LEU A 1 97 ? 27.638 14.317 -30.425 1.00 87.19 97 LEU A O 1
ATOM 745 N N . SER A 1 98 ? 28.313 13.361 -28.510 1.00 87.00 98 SER A N 1
ATOM 746 C CA . SER A 1 98 ? 29.633 12.964 -29.015 1.00 87.00 98 SER A CA 1
ATOM 747 C C . SER A 1 98 ? 29.527 11.947 -30.158 1.00 87.00 98 SER A C 1
ATOM 749 O O . SER A 1 98 ? 30.205 12.076 -31.179 1.00 87.00 98 SER A O 1
ATOM 751 N N . ARG A 1 99 ? 28.641 10.951 -30.022 1.00 93.94 99 ARG A N 1
ATOM 752 C CA . ARG A 1 99 ? 28.367 9.962 -31.078 1.00 93.94 99 ARG A CA 1
ATOM 753 C C . ARG A 1 99 ? 27.735 10.607 -32.311 1.00 93.94 99 ARG A C 1
ATOM 755 O O . ARG A 1 99 ? 28.152 10.309 -33.428 1.00 93.94 99 ARG A O 1
ATOM 762 N N . LEU A 1 100 ? 26.785 11.525 -32.121 1.00 92.38 100 LEU A N 1
ATOM 763 C CA . LEU A 1 100 ? 26.168 12.285 -33.207 1.00 92.38 100 LEU A CA 1
ATOM 764 C C . LEU A 1 100 ? 27.215 13.087 -33.984 1.00 92.38 100 LEU A C 1
ATOM 766 O O . LEU A 1 100 ? 27.239 13.012 -35.210 1.00 92.38 100 LEU A O 1
ATOM 770 N N . ALA A 1 101 ? 28.093 13.816 -33.289 1.00 91.19 101 ALA A N 1
ATOM 771 C CA . ALA A 1 101 ? 29.142 14.616 -33.917 1.00 91.19 101 ALA A CA 1
ATOM 772 C C . ALA A 1 101 ? 30.043 13.759 -34.823 1.00 91.19 101 ALA A C 1
ATOM 774 O O . ALA A 1 101 ? 30.241 14.100 -35.989 1.00 91.19 101 ALA A O 1
ATOM 775 N N . ALA A 1 102 ? 30.481 12.591 -34.339 1.00 93.50 102 ALA A N 1
ATOM 776 C CA . ALA A 1 102 ? 31.242 11.630 -35.138 1.00 93.50 102 ALA A CA 1
ATOM 777 C C . ALA A 1 102 ? 30.481 11.144 -36.388 1.00 93.50 102 ALA A C 1
ATOM 779 O O . ALA A 1 102 ? 31.078 10.974 -37.453 1.00 93.50 102 ALA A O 1
ATOM 780 N N . GLN A 1 103 ? 29.16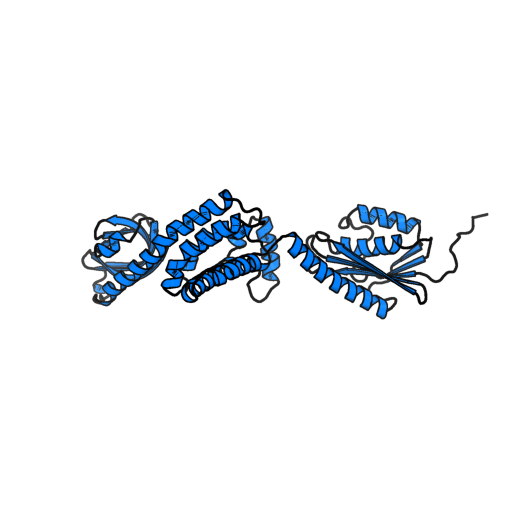1 10.942 -36.302 1.00 95.56 103 GLN A N 1
ATOM 781 C CA . GLN A 1 103 ? 28.372 10.578 -37.483 1.00 95.56 103 GLN A CA 1
ATOM 782 C C . GLN A 1 103 ? 28.177 11.752 -38.452 1.00 95.56 103 GLN A C 1
ATOM 784 O O . GLN A 1 103 ? 28.197 11.533 -39.661 1.00 95.56 103 GLN A O 1
ATOM 789 N N . CYS A 1 104 ? 28.059 12.988 -37.967 1.00 93.62 104 CYS A N 1
ATOM 790 C CA . CYS A 1 104 ? 27.980 14.185 -38.811 1.00 93.62 104 CYS A CA 1
ATOM 791 C C . CYS A 1 104 ? 29.292 14.486 -39.558 1.00 93.62 104 CYS A C 1
ATOM 793 O O . CYS A 1 104 ? 29.259 15.083 -40.629 1.00 93.62 104 CYS A O 1
ATOM 795 N N . GLU A 1 105 ? 30.446 14.051 -39.046 1.00 94.50 105 GLU A N 1
ATOM 796 C CA . GLU A 1 105 ? 31.712 14.105 -39.795 1.00 94.50 105 GLU A CA 1
ATOM 797 C C . GLU A 1 105 ? 31.759 13.072 -40.932 1.00 94.50 105 GLU A C 1
ATOM 799 O O . GLU A 1 105 ? 32.400 13.282 -41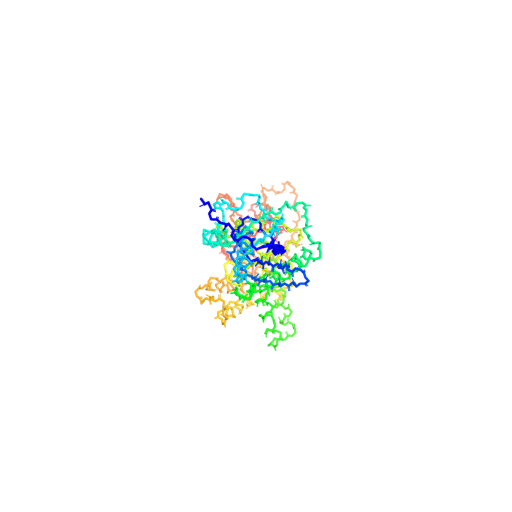.965 1.00 94.50 105 GLU A O 1
ATOM 804 N N . ARG A 1 106 ? 31.075 11.938 -40.749 1.00 95.50 106 ARG A N 1
ATOM 805 C CA . ARG A 1 106 ? 31.070 10.808 -41.686 1.00 95.50 106 ARG A CA 1
ATOM 806 C C . ARG A 1 106 ? 29.963 10.894 -42.740 1.00 95.50 106 ARG A C 1
ATOM 808 O O . ARG A 1 106 ? 30.129 10.354 -43.836 1.00 95.50 106 ARG A O 1
ATOM 815 N N . HIS A 1 107 ? 28.840 11.524 -42.415 1.00 95.50 107 HIS A N 1
ATOM 816 C CA . HIS A 1 107 ? 27.631 11.589 -43.232 1.00 95.50 107 HIS A CA 1
ATOM 817 C C . HIS A 1 107 ? 27.224 13.040 -43.491 1.00 95.50 107 HIS A C 1
ATOM 819 O O . HIS A 1 107 ? 27.345 13.895 -42.622 1.00 95.50 107 HIS A O 1
ATOM 825 N N . GLU A 1 108 ? 26.663 13.314 -44.668 1.00 96.19 108 GLU A N 1
ATOM 826 C CA . GLU A 1 108 ? 26.008 14.602 -44.916 1.00 96.19 108 GLU A CA 1
ATOM 827 C C . GLU A 1 108 ? 24.599 14.546 -44.305 1.00 96.19 108 GLU A C 1
ATOM 829 O O . GLU A 1 108 ? 23.655 14.072 -44.942 1.00 96.19 108 GLU A O 1
ATOM 834 N N . VAL A 1 109 ? 24.472 14.961 -43.042 1.00 94.25 109 VAL A N 1
ATOM 835 C CA . VAL A 1 109 ? 23.208 14.926 -42.292 1.00 94.25 109 VAL A CA 1
ATOM 836 C C . VAL A 1 109 ? 22.431 16.226 -42.498 1.00 94.25 109 VAL A C 1
ATOM 838 O O . VAL A 1 109 ? 22.893 17.310 -42.147 1.00 94.25 109 VAL A O 1
ATOM 841 N N . VAL A 1 110 ? 21.224 16.108 -43.042 1.00 92.44 110 VAL A N 1
ATOM 842 C CA . VAL A 1 110 ? 20.267 17.200 -43.243 1.00 92.44 110 VAL A CA 1
ATOM 843 C C . VAL A 1 110 ? 19.042 16.919 -42.385 1.00 92.44 110 VAL A C 1
ATOM 845 O O . VAL A 1 110 ? 18.549 15.799 -42.365 1.00 92.44 110 VAL A O 1
ATOM 848 N N . TRP A 1 111 ? 18.528 17.923 -41.684 1.00 90.12 111 TRP A N 1
ATOM 849 C CA . TRP A 1 111 ? 17.326 17.776 -40.865 1.00 90.12 111 TRP A CA 1
ATOM 850 C C . TRP A 1 111 ? 16.124 18.352 -41.600 1.00 90.12 111 TRP A C 1
ATOM 852 O O . TRP A 1 111 ? 16.191 19.482 -42.085 1.00 90.12 111 TRP A O 1
ATOM 862 N N . ALA A 1 112 ? 15.058 17.570 -41.700 1.00 89.50 112 ALA A N 1
ATOM 863 C CA . ALA A 1 112 ? 13.798 18.009 -42.273 1.00 89.50 112 ALA A CA 1
ATOM 864 C C . ALA A 1 112 ? 13.018 18.893 -41.282 1.00 89.50 112 ALA A C 1
ATOM 866 O O . ALA A 1 112 ? 13.189 18.739 -40.068 1.00 89.50 112 ALA A O 1
ATOM 867 N N . PRO A 1 113 ? 12.173 19.811 -41.783 1.00 85.69 113 PRO A N 1
ATOM 868 C CA . PRO A 1 113 ? 11.213 20.534 -40.955 1.00 85.69 113 PRO A CA 1
ATOM 869 C C . PRO A 1 113 ? 10.275 19.562 -40.217 1.00 85.69 113 PRO A C 1
ATOM 871 O O . PRO A 1 113 ? 9.919 18.534 -40.791 1.00 85.69 113 PRO A O 1
ATOM 874 N N . PRO A 1 114 ? 9.872 19.848 -38.967 1.00 76.31 114 PRO A N 1
ATOM 875 C CA . PRO A 1 114 ? 9.032 18.946 -38.172 1.00 76.31 114 PRO A CA 1
ATOM 876 C C . PRO A 1 114 ? 7.595 18.818 -38.708 1.00 76.31 114 PRO A C 1
ATOM 878 O O . PRO A 1 114 ? 6.938 17.804 -38.488 1.00 76.31 114 PRO A O 1
ATOM 881 N N . ASP A 1 115 ? 7.111 19.814 -39.441 1.00 78.44 115 ASP A N 1
ATOM 882 C CA . ASP A 1 115 ? 5.754 19.917 -39.978 1.00 78.44 115 ASP A CA 1
ATOM 883 C C . ASP A 1 115 ? 5.543 19.192 -41.318 1.00 78.44 115 ASP A C 1
ATOM 885 O O . ASP A 1 115 ? 4.404 19.055 -41.764 1.00 78.44 115 ASP A O 1
ATOM 889 N N . GLU A 1 116 ? 6.607 18.679 -41.942 1.00 77.94 116 GLU A N 1
ATOM 890 C CA . GLU A 1 116 ? 6.538 18.035 -43.257 1.00 77.94 116 GLU A CA 1
ATOM 891 C C . GLU A 1 116 ? 7.155 16.622 -43.230 1.00 77.94 116 GLU A C 1
ATOM 893 O O . GLU A 1 116 ? 8.372 16.464 -43.389 1.00 77.94 116 GLU A O 1
ATOM 898 N N . PRO A 1 117 ? 6.348 15.562 -43.020 1.00 76.19 117 PRO A N 1
ATOM 899 C CA . PRO A 1 117 ? 6.844 14.194 -43.074 1.00 76.19 117 PRO A CA 1
ATOM 900 C C . PRO A 1 117 ? 7.342 13.852 -44.483 1.00 76.19 117 PRO A C 1
ATOM 902 O O . PRO A 1 117 ? 6.637 13.976 -45.480 1.00 76.19 117 PRO A O 1
ATOM 905 N N . LEU A 1 118 ? 8.578 13.356 -44.563 1.00 79.94 118 LEU A N 1
ATOM 906 C CA . LEU A 1 118 ? 9.223 12.992 -45.834 1.00 79.94 118 LEU A CA 1
ATOM 907 C C . LEU A 1 118 ? 8.554 11.786 -46.524 1.00 79.94 118 LEU A C 1
ATOM 909 O O . LEU A 1 118 ? 8.668 11.612 -47.739 1.00 79.94 118 LEU A O 1
ATOM 913 N N . ASN A 1 119 ? 7.900 10.933 -45.732 1.00 89.75 119 ASN A N 1
ATOM 914 C CA . ASN A 1 119 ? 7.113 9.779 -46.147 1.00 89.75 119 ASN A CA 1
ATOM 915 C C . ASN A 1 119 ? 6.111 9.419 -45.034 1.00 89.75 119 ASN A C 1
ATOM 917 O O . ASN A 1 119 ? 6.522 9.048 -43.935 1.00 89.75 119 ASN A O 1
ATOM 921 N N . ASP A 1 120 ? 4.811 9.512 -45.314 1.00 88.06 120 ASP A N 1
ATOM 922 C CA . ASP A 1 120 ? 3.767 9.291 -44.302 1.00 88.06 120 ASP A CA 1
ATOM 923 C C . ASP A 1 120 ? 3.733 7.855 -43.766 1.00 88.06 120 ASP A C 1
ATOM 925 O O . ASP A 1 120 ? 3.542 7.647 -42.566 1.00 88.06 120 ASP A O 1
ATOM 929 N N . ASP A 1 121 ? 3.957 6.862 -44.631 1.00 93.19 121 ASP A N 1
ATOM 930 C CA . ASP A 1 121 ? 3.897 5.448 -44.249 1.00 93.19 121 ASP A CA 1
ATOM 931 C C . ASP A 1 121 ? 5.023 5.081 -43.276 1.00 93.19 121 ASP A C 1
ATOM 933 O O . ASP A 1 121 ? 4.782 4.424 -42.261 1.00 93.19 121 ASP A O 1
ATOM 937 N N . ASP A 1 122 ? 6.252 5.517 -43.555 1.00 93.50 122 ASP A N 1
ATOM 938 C CA . ASP A 1 122 ? 7.391 5.290 -42.662 1.00 93.50 122 ASP A CA 1
ATOM 939 C C . ASP A 1 122 ? 7.283 6.112 -41.384 1.00 93.50 122 ASP A C 1
ATOM 941 O O . ASP A 1 122 ? 7.664 5.632 -40.317 1.00 93.50 122 ASP A O 1
ATOM 945 N N . ASN A 1 123 ? 6.737 7.327 -41.477 1.00 92.44 123 ASN A N 1
ATOM 946 C CA . ASN A 1 123 ? 6.503 8.167 -40.316 1.00 92.44 123 ASN A CA 1
ATOM 947 C C . ASN A 1 123 ? 5.533 7.504 -39.333 1.00 92.44 123 ASN A C 1
ATOM 949 O O . ASN A 1 123 ? 5.838 7.345 -38.150 1.00 92.44 123 ASN A O 1
ATOM 953 N N . LYS A 1 124 ? 4.382 7.063 -39.849 1.00 93.75 124 LYS A N 1
ATOM 954 C CA . LYS A 1 124 ? 3.375 6.345 -39.072 1.00 93.75 124 LYS A CA 1
ATOM 955 C C . LYS A 1 124 ? 3.946 5.053 -38.500 1.00 93.75 124 LYS A C 1
ATOM 957 O O . LYS A 1 124 ? 3.735 4.761 -37.327 1.00 93.75 124 LYS A O 1
ATOM 962 N N . ARG A 1 125 ? 4.720 4.315 -39.299 1.00 94.06 125 ARG A N 1
ATOM 963 C CA . ARG A 1 125 ? 5.376 3.088 -38.847 1.00 94.06 125 ARG A CA 1
ATOM 964 C C . ARG A 1 125 ? 6.343 3.333 -37.692 1.00 94.06 125 ARG A C 1
ATOM 966 O O . ARG A 1 125 ? 6.355 2.552 -36.745 1.00 94.06 125 ARG A O 1
ATOM 973 N N . ALA A 1 126 ? 7.151 4.387 -37.772 1.00 94.50 126 ALA A N 1
ATOM 974 C CA . ALA A 1 126 ? 8.104 4.728 -36.725 1.00 94.50 126 ALA A CA 1
ATOM 975 C C . ALA A 1 126 ? 7.388 5.036 -35.401 1.00 94.50 126 ALA A C 1
ATOM 977 O O . ALA A 1 126 ? 7.787 4.511 -34.362 1.00 94.50 126 ALA A O 1
ATOM 978 N N . LEU A 1 127 ? 6.293 5.803 -35.453 1.00 93.75 127 LEU A N 1
ATOM 979 C CA . LEU A 1 127 ? 5.478 6.118 -34.281 1.00 93.75 127 LEU A CA 1
ATOM 980 C C . LEU A 1 127 ? 4.790 4.873 -33.698 1.00 93.75 127 LEU A C 1
ATOM 982 O O . LEU A 1 127 ? 4.898 4.626 -32.501 1.00 93.75 127 LEU A O 1
ATOM 986 N N . GLU A 1 128 ? 4.136 4.057 -34.531 1.00 93.69 128 GLU A N 1
ATOM 987 C CA . GLU A 1 128 ? 3.474 2.819 -34.086 1.00 93.69 128 GLU A CA 1
ATOM 988 C C . GLU A 1 128 ? 4.458 1.856 -33.411 1.00 93.69 128 GLU A C 1
ATOM 990 O O . GLU A 1 128 ? 4.149 1.259 -32.376 1.00 93.69 128 GLU A O 1
ATOM 995 N N . LEU A 1 129 ? 5.660 1.722 -33.978 1.00 94.00 129 LEU A N 1
ATOM 996 C CA . LEU A 1 129 ? 6.721 0.916 -33.395 1.00 94.00 129 LEU A CA 1
ATOM 997 C C . LEU A 1 129 ? 7.182 1.501 -32.054 1.00 94.00 129 LEU A C 1
ATOM 999 O O . LEU A 1 129 ? 7.286 0.757 -31.085 1.00 94.00 129 LEU A O 1
ATOM 1003 N N . ALA A 1 130 ? 7.390 2.816 -31.961 1.00 92.62 130 ALA A N 1
ATOM 1004 C CA . ALA A 1 130 ? 7.849 3.452 -30.729 1.00 92.62 130 ALA A CA 1
ATOM 1005 C C . ALA A 1 130 ? 6.820 3.303 -29.598 1.00 92.62 130 ALA A C 1
ATOM 1007 O O . ALA A 1 130 ? 7.175 2.883 -28.498 1.00 92.62 130 ALA A O 1
ATOM 1008 N N . THR A 1 131 ? 5.533 3.521 -29.874 1.00 90.69 131 THR A N 1
ATOM 1009 C CA . THR A 1 131 ? 4.458 3.297 -28.895 1.00 90.69 131 THR A CA 1
ATOM 1010 C C . THR A 1 131 ? 4.406 1.842 -28.419 1.00 90.69 131 THR A C 1
ATOM 1012 O O . THR A 1 131 ? 4.250 1.583 -27.227 1.00 90.69 131 THR A O 1
ATOM 1015 N N . ARG A 1 132 ? 4.581 0.864 -29.320 1.00 88.62 132 ARG A N 1
ATOM 1016 C CA . ARG A 1 132 ? 4.601 -0.557 -28.935 1.00 88.62 132 ARG A CA 1
ATOM 1017 C C . ARG A 1 132 ? 5.787 -0.893 -28.028 1.00 88.62 132 ARG A C 1
ATOM 1019 O O . ARG A 1 132 ? 5.623 -1.613 -27.047 1.00 88.62 132 ARG A O 1
ATOM 1026 N N . GLU A 1 133 ? 6.975 -0.404 -28.367 1.00 89.38 133 GLU A N 1
ATOM 1027 C CA . GLU A 1 133 ? 8.192 -0.662 -27.589 1.00 89.38 133 GLU A CA 1
ATOM 1028 C C . GLU A 1 133 ? 8.174 0.064 -26.238 1.00 89.38 133 GLU A C 1
ATOM 1030 O O . GLU A 1 133 ? 8.731 -0.439 -25.269 1.00 89.38 133 GLU A O 1
ATOM 1035 N N . GLU A 1 134 ? 7.495 1.206 -26.144 1.00 89.00 134 GLU A N 1
ATOM 1036 C CA . GLU A 1 134 ? 7.318 1.942 -24.892 1.00 89.00 134 GLU A CA 1
ATOM 1037 C C . GLU A 1 134 ? 6.412 1.186 -23.910 1.00 89.00 134 GLU A C 1
ATOM 1039 O O . GLU A 1 134 ? 6.756 1.036 -22.735 1.00 89.00 134 GLU A O 1
ATOM 1044 N N . ALA A 1 135 ? 5.325 0.586 -24.402 1.00 78.12 135 ALA A N 1
ATOM 1045 C CA . ALA A 1 135 ? 4.503 -0.312 -23.596 1.00 78.12 135 ALA A CA 1
ATOM 1046 C C . ALA A 1 135 ? 5.318 -1.509 -23.064 1.00 78.12 135 ALA A C 1
ATOM 1048 O O . ALA A 1 135 ? 5.219 -1.857 -21.885 1.00 78.12 135 ALA A O 1
ATOM 1049 N N . ALA A 1 136 ? 6.184 -2.093 -23.901 1.00 72.94 136 ALA A N 1
ATOM 1050 C CA . ALA A 1 136 ? 7.088 -3.167 -23.485 1.00 72.94 136 ALA A CA 1
ATOM 1051 C C . ALA A 1 136 ? 8.162 -2.687 -22.486 1.00 72.94 136 ALA A C 1
ATOM 1053 O O . ALA A 1 136 ? 8.526 -3.426 -21.571 1.00 72.94 136 ALA A O 1
ATOM 1054 N N . ALA A 1 137 ? 8.650 -1.450 -22.620 1.00 77.06 137 ALA A N 1
ATOM 1055 C CA . ALA A 1 137 ? 9.585 -0.835 -21.679 1.00 77.06 137 ALA A CA 1
ATOM 1056 C C . ALA A 1 137 ? 8.954 -0.676 -20.290 1.00 77.06 137 ALA A C 1
ATOM 1058 O O . ALA A 1 137 ? 9.595 -0.995 -19.289 1.00 77.06 137 ALA A O 1
ATOM 1059 N N . LYS A 1 138 ? 7.685 -0.256 -20.224 1.00 75.06 138 LYS A N 1
ATOM 1060 C CA . LYS A 1 138 ? 6.917 -0.168 -18.973 1.00 75.06 138 LYS A CA 1
ATOM 1061 C C . LYS A 1 138 ? 6.707 -1.536 -18.336 1.00 75.06 138 LYS A C 1
ATOM 1063 O O . LYS A 1 138 ? 6.989 -1.700 -17.153 1.00 75.06 138 LYS A O 1
ATOM 1068 N N . GLU A 1 139 ? 6.282 -2.531 -19.114 1.00 68.75 139 GLU A N 1
ATOM 1069 C CA . GLU A 1 139 ? 6.115 -3.906 -18.623 1.00 68.75 139 GLU A CA 1
ATOM 1070 C C . GLU A 1 139 ? 7.437 -4.466 -18.076 1.00 68.75 139 GLU A C 1
ATOM 1072 O O . GLU A 1 139 ? 7.481 -5.064 -17.001 1.00 68.75 139 GLU A O 1
ATOM 1077 N N . ARG A 1 140 ? 8.548 -4.192 -18.766 1.00 69.38 140 ARG A N 1
ATOM 1078 C CA . ARG A 1 140 ? 9.884 -4.585 -18.321 1.00 69.38 140 ARG A CA 1
ATOM 1079 C C . ARG A 1 140 ? 10.345 -3.821 -17.080 1.00 69.38 140 ARG A C 1
ATOM 1081 O O . ARG A 1 140 ? 10.973 -4.427 -16.216 1.00 69.38 140 ARG A O 1
ATOM 1088 N N . ALA A 1 141 ? 10.049 -2.527 -16.973 1.00 68.19 141 ALA A N 1
ATOM 1089 C CA . ALA A 1 141 ? 10.351 -1.723 -15.791 1.00 68.19 141 ALA A CA 1
ATOM 1090 C C . ALA A 1 141 ? 9.611 -2.254 -14.558 1.00 68.19 141 ALA A C 1
ATOM 1092 O O . ALA A 1 141 ? 10.220 -2.389 -13.502 1.00 68.19 141 ALA A O 1
ATOM 1093 N N . ILE A 1 142 ? 8.332 -2.612 -14.712 1.00 61.47 142 ILE A N 1
ATOM 1094 C CA . ILE A 1 142 ? 7.535 -3.273 -13.670 1.00 61.47 142 ILE A CA 1
ATOM 1095 C C . ILE A 1 142 ? 8.179 -4.616 -13.316 1.00 61.47 142 ILE A C 1
ATOM 1097 O O . ILE A 1 142 ? 8.535 -4.846 -12.166 1.00 61.47 142 ILE A O 1
ATOM 1101 N N . SER A 1 143 ? 8.462 -5.456 -14.314 1.00 59.72 143 SER A N 1
ATOM 1102 C CA . SER A 1 143 ? 9.099 -6.759 -14.097 1.00 59.72 143 SER A CA 1
ATOM 1103 C C . SER A 1 143 ? 10.465 -6.677 -13.401 1.00 59.72 143 SER A C 1
ATOM 1105 O O . SER A 1 143 ? 10.850 -7.641 -12.742 1.00 59.72 143 SER A O 1
ATOM 1107 N N . LEU A 1 144 ? 11.214 -5.584 -13.566 1.00 62.41 144 LEU A N 1
ATOM 1108 C CA . LEU A 1 144 ? 12.509 -5.366 -12.912 1.00 62.41 144 LEU A CA 1
ATOM 1109 C C . LEU A 1 144 ? 12.385 -4.773 -11.503 1.00 62.41 144 LEU A C 1
ATOM 1111 O O . LEU A 1 144 ? 13.307 -4.949 -10.711 1.00 62.41 144 LEU A O 1
ATOM 1115 N N . ARG A 1 145 ? 11.275 -4.092 -11.186 1.00 63.59 145 ARG A N 1
ATOM 1116 C CA . ARG A 1 145 ? 10.974 -3.586 -9.834 1.00 63.59 145 ARG A CA 1
ATOM 1117 C C . ARG A 1 145 ? 10.419 -4.666 -8.900 1.00 63.59 145 ARG A C 1
ATOM 1119 O O . ARG A 1 145 ? 10.381 -4.445 -7.697 1.00 63.59 145 ARG A O 1
ATOM 1126 N N . GLY A 1 146 ? 10.039 -5.828 -9.430 1.00 75.31 146 GLY A N 1
ATOM 1127 C CA . GLY A 1 146 ? 9.321 -6.852 -8.673 1.00 75.31 146 GLY A CA 1
ATOM 1128 C C . GLY A 1 146 ? 7.812 -6.610 -8.700 1.00 75.31 146 GLY A C 1
ATOM 1129 O O . GLY A 1 146 ? 7.315 -5.842 -9.520 1.00 75.31 146 GLY A O 1
ATOM 1130 N N . ASP A 1 147 ? 7.073 -7.301 -7.834 1.00 87.69 147 ASP A N 1
ATOM 1131 C CA . ASP A 1 147 ? 5.620 -7.118 -7.757 1.00 87.69 147 ASP A CA 1
ATOM 1132 C C . ASP A 1 147 ? 5.278 -5.729 -7.206 1.00 87.69 147 ASP A C 1
ATOM 1134 O O . ASP A 1 147 ? 5.903 -5.273 -6.250 1.00 87.69 147 ASP A O 1
ATOM 1138 N N . ASN A 1 148 ? 4.234 -5.091 -7.733 1.00 86.06 148 ASN A N 1
ATOM 1139 C CA . ASN A 1 148 ? 3.609 -3.962 -7.037 1.00 86.06 148 ASN A CA 1
ATOM 1140 C C . ASN A 1 148 ? 2.762 -4.444 -5.838 1.00 86.06 148 ASN A C 1
ATOM 1142 O O . ASN A 1 148 ? 2.515 -5.642 -5.661 1.00 86.06 148 ASN A O 1
ATOM 1146 N N . ILE A 1 149 ? 2.281 -3.514 -5.003 1.00 91.69 149 ILE A N 1
ATOM 1147 C CA . ILE A 1 149 ? 1.454 -3.849 -3.828 1.00 91.69 149 ILE A CA 1
ATOM 1148 C C . ILE A 1 149 ? 0.219 -4.678 -4.217 1.00 91.69 149 ILE A C 1
ATOM 1150 O O . ILE A 1 149 ? -0.112 -5.630 -3.509 1.00 91.69 149 ILE A O 1
ATOM 1154 N N . VAL A 1 150 ? -0.465 -4.352 -5.323 1.00 90.62 150 VAL A N 1
ATOM 1155 C CA . VAL A 1 150 ? -1.656 -5.105 -5.769 1.00 90.62 150 VAL A CA 1
ATOM 1156 C C . VAL A 1 150 ? -1.293 -6.562 -6.054 1.00 90.62 150 VAL A C 1
ATOM 1158 O O . VAL A 1 150 ? -1.931 -7.472 -5.528 1.00 90.62 150 VAL A O 1
ATOM 1161 N N . GLU A 1 151 ? -0.236 -6.787 -6.828 1.00 90.56 151 GLU A N 1
ATOM 1162 C CA . GLU A 1 151 ? 0.236 -8.121 -7.209 1.00 90.56 151 GLU A CA 1
ATOM 1163 C C . GLU A 1 151 ? 0.704 -8.937 -5.999 1.00 90.56 151 GLU A C 1
ATOM 1165 O O . GLU A 1 151 ? 0.368 -10.120 -5.879 1.00 90.56 151 GLU A O 1
ATOM 1170 N N . ALA A 1 152 ? 1.430 -8.314 -5.067 1.00 95.69 152 ALA A N 1
ATOM 1171 C CA . ALA A 1 152 ? 1.867 -8.964 -3.837 1.00 95.69 152 ALA A CA 1
ATOM 1172 C C . ALA A 1 152 ? 0.669 -9.395 -2.969 1.00 95.69 152 ALA A C 1
ATOM 1174 O O . ALA A 1 152 ? 0.607 -10.536 -2.499 1.00 95.69 152 ALA A O 1
ATOM 1175 N N . LEU A 1 153 ? -0.322 -8.516 -2.792 1.00 97.44 153 LEU A N 1
ATOM 1176 C CA . LEU A 1 153 ? -1.528 -8.814 -2.015 1.00 97.44 153 LEU A CA 1
ATOM 1177 C C . LEU A 1 153 ? -2.419 -9.870 -2.688 1.00 97.44 153 LEU A C 1
ATOM 1179 O O . LEU A 1 153 ? -2.976 -10.726 -1.994 1.00 97.44 153 LEU A O 1
ATOM 1183 N N . ASP A 1 154 ? -2.510 -9.875 -4.019 1.00 96.38 154 ASP A N 1
ATOM 1184 C CA . ASP A 1 154 ? -3.218 -10.912 -4.777 1.00 96.38 154 ASP A CA 1
ATOM 1185 C C . ASP A 1 154 ? -2.546 -12.282 -4.620 1.00 96.38 154 ASP A C 1
ATOM 1187 O O . ASP A 1 154 ? -3.230 -13.284 -4.378 1.00 96.38 154 ASP A O 1
ATOM 1191 N N . LYS A 1 155 ? -1.208 -12.341 -4.675 1.00 97.56 155 LYS A N 1
ATOM 1192 C CA . LYS A 1 155 ? -0.442 -13.571 -4.405 1.00 97.56 155 LYS A CA 1
ATOM 1193 C C . LYS A 1 155 ? -0.657 -14.061 -2.975 1.00 97.56 155 LYS A C 1
ATOM 1195 O O . LYS A 1 155 ? -0.907 -15.252 -2.771 1.00 97.56 155 LYS A O 1
ATOM 1200 N N . PHE A 1 156 ? -0.635 -13.157 -1.995 1.00 98.38 156 PHE A N 1
ATOM 1201 C CA . PHE A 1 156 ? -0.968 -13.490 -0.611 1.00 98.38 156 PHE A CA 1
ATOM 1202 C C . PHE A 1 156 ? -2.376 -14.092 -0.509 1.00 98.38 156 PHE A C 1
ATOM 1204 O O . PHE A 1 156 ? -2.542 -15.189 0.027 1.00 98.38 156 PHE A O 1
ATOM 1211 N N . LEU A 1 157 ? -3.398 -13.435 -1.068 1.00 98.38 157 LEU A N 1
ATOM 1212 C CA . LEU A 1 157 ? -4.776 -13.933 -1.033 1.00 98.38 157 LEU A CA 1
ATOM 1213 C C . LEU A 1 157 ? -4.939 -15.276 -1.755 1.00 98.38 157 LEU A C 1
ATOM 1215 O O . LEU A 1 157 ? -5.675 -16.135 -1.263 1.00 98.38 157 LEU A O 1
ATOM 1219 N N . ALA A 1 158 ? -4.258 -15.493 -2.881 1.00 97.94 158 ALA A N 1
ATOM 1220 C CA . ALA A 1 158 ? -4.292 -16.762 -3.601 1.00 97.94 158 ALA A CA 1
ATOM 1221 C C . ALA A 1 158 ? -3.811 -17.925 -2.717 1.00 97.94 158 ALA A C 1
ATOM 1223 O O . ALA A 1 158 ? -4.518 -18.926 -2.586 1.00 97.94 158 ALA A O 1
ATOM 1224 N N . GLU A 1 159 ? -2.685 -17.760 -2.016 1.00 98.12 159 GLU A N 1
ATOM 1225 C CA . GLU A 1 159 ? -2.178 -18.777 -1.085 1.00 98.12 159 GLU A CA 1
ATOM 1226 C C . GLU A 1 159 ? -3.133 -19.015 0.095 1.00 98.12 159 GLU A C 1
ATOM 1228 O O . GLU A 1 159 ? -3.346 -20.153 0.527 1.00 98.12 159 GLU A O 1
ATOM 1233 N N . GLN A 1 160 ? -3.757 -17.956 0.617 1.00 98.06 160 GLN A N 1
ATOM 1234 C CA . GLN A 1 160 ? -4.727 -18.094 1.706 1.00 98.06 160 GLN A CA 1
ATOM 1235 C C . GLN A 1 160 ? -6.011 -18.787 1.249 1.00 98.06 160 GLN A C 1
ATOM 1237 O O . GLN A 1 160 ? -6.604 -19.556 2.006 1.00 98.06 160 GLN A O 1
ATOM 1242 N N . ARG A 1 161 ? -6.439 -18.586 0.002 1.00 97.44 161 ARG A N 1
ATOM 1243 C CA . ARG A 1 161 ? -7.620 -19.254 -0.555 1.00 97.44 161 ARG A CA 1
ATOM 1244 C C . ARG A 1 161 ? -7.475 -20.774 -0.575 1.00 97.44 161 ARG A C 1
ATOM 1246 O O . ARG A 1 161 ? -8.465 -21.472 -0.369 1.00 97.44 161 ARG A O 1
ATOM 1253 N N . GLU A 1 162 ? -6.268 -21.278 -0.808 1.00 96.94 162 GLU A N 1
ATOM 1254 C CA . GLU A 1 162 ? -5.981 -22.716 -0.828 1.00 96.94 162 GLU A CA 1
ATOM 1255 C C . GLU A 1 162 ? -5.947 -23.326 0.579 1.00 96.94 162 GLU A C 1
ATOM 1257 O O . GLU A 1 162 ? -6.360 -24.467 0.778 1.00 96.94 162 GLU A O 1
ATOM 1262 N N . ARG A 1 163 ? -5.479 -22.560 1.572 1.00 95.81 163 ARG A N 1
ATOM 1263 C CA . ARG A 1 163 ? -5.254 -23.046 2.945 1.00 95.81 163 ARG A CA 1
ATOM 1264 C C . ARG A 1 163 ? -6.453 -22.870 3.873 1.00 95.81 163 ARG A C 1
ATOM 1266 O O . ARG A 1 163 ? -6.539 -23.537 4.905 1.00 95.81 163 ARG A O 1
ATOM 1273 N N . ARG A 1 164 ? -7.353 -21.931 3.573 1.00 96.06 164 ARG A N 1
ATOM 1274 C CA . ARG A 1 164 ? -8.400 -21.478 4.502 1.00 96.06 164 ARG A CA 1
ATOM 1275 C C . ARG A 1 164 ? -9.785 -21.980 4.105 1.00 96.06 164 ARG A C 1
ATOM 1277 O O . ARG A 1 164 ? -10.100 -22.219 2.945 1.00 96.06 164 ARG A O 1
ATOM 1284 N N . SER A 1 165 ? -10.669 -22.083 5.098 1.00 97.50 165 SER A N 1
ATOM 1285 C CA . SER A 1 165 ? -12.095 -22.304 4.838 1.00 97.50 165 SER A CA 1
ATOM 1286 C C . SER A 1 165 ? -12.708 -21.098 4.115 1.00 97.50 165 SER A C 1
ATOM 1288 O O . SER A 1 165 ? -12.246 -19.969 4.283 1.00 97.50 165 SER A O 1
ATOM 1290 N N . LYS A 1 166 ? -13.813 -21.302 3.381 1.00 96.50 166 LYS A N 1
ATOM 1291 C CA . LYS A 1 166 ? -14.515 -20.220 2.657 1.00 96.50 166 LYS A CA 1
ATOM 1292 C C . LYS A 1 166 ? -14.828 -19.008 3.543 1.00 96.50 166 LYS A C 1
ATOM 1294 O O . LYS A 1 166 ? -14.662 -17.873 3.113 1.00 96.50 166 LYS A O 1
ATOM 1299 N N . ARG A 1 167 ? -15.266 -19.251 4.786 1.00 94.44 167 ARG A N 1
ATOM 1300 C CA . ARG A 1 167 ? -15.603 -18.189 5.747 1.00 94.44 167 ARG A CA 1
ATOM 1301 C C . ARG A 1 167 ? -14.363 -17.440 6.231 1.00 94.44 167 ARG A C 1
ATOM 1303 O O . ARG A 1 167 ? -14.396 -16.219 6.301 1.00 94.44 167 ARG A O 1
ATOM 1310 N N . ALA A 1 168 ? -13.285 -18.155 6.556 1.00 94.94 168 ALA A N 1
ATOM 1311 C CA . ALA A 1 168 ? -12.038 -17.521 6.975 1.00 94.94 168 ALA A CA 1
ATOM 1312 C C . ALA A 1 168 ? -11.430 -16.696 5.832 1.00 94.94 168 ALA A C 1
ATOM 1314 O O . ALA A 1 168 ? -11.081 -15.540 6.042 1.00 94.94 168 ALA A O 1
ATOM 1315 N N . PHE A 1 169 ? -11.400 -17.244 4.615 1.00 98.00 169 PHE A N 1
ATOM 1316 C CA . PHE A 1 169 ? -10.911 -16.536 3.435 1.00 98.00 169 PHE A CA 1
ATOM 1317 C C . PHE A 1 169 ? -11.710 -15.260 3.129 1.00 98.00 169 PHE A C 1
ATOM 1319 O O . PHE A 1 169 ? -11.119 -14.243 2.784 1.00 98.00 169 PHE A O 1
ATOM 1326 N N . ALA A 1 170 ? -13.037 -15.271 3.309 1.00 97.62 170 ALA A N 1
ATOM 1327 C CA . ALA A 1 170 ? -13.851 -14.069 3.120 1.00 97.62 170 ALA A CA 1
ATOM 1328 C C . ALA A 1 170 ? -13.411 -12.912 4.037 1.00 97.62 170 ALA A C 1
ATOM 1330 O O . ALA A 1 170 ? -13.336 -11.776 3.580 1.00 97.62 170 ALA A O 1
ATOM 1331 N N . ASN A 1 171 ? -13.049 -13.203 5.293 1.00 97.19 171 ASN A N 1
ATOM 1332 C CA . ASN A 1 171 ? -12.524 -12.187 6.209 1.00 97.19 171 ASN A CA 1
ATOM 1333 C C . ASN A 1 171 ? -11.148 -11.671 5.765 1.00 97.19 171 ASN A C 1
ATOM 1335 O O . ASN A 1 171 ? -10.910 -10.471 5.839 1.00 97.19 171 ASN A O 1
ATOM 1339 N N . TYR A 1 172 ? -10.264 -12.555 5.285 1.00 98.06 172 TYR A N 1
ATOM 1340 C CA . TYR A 1 172 ? -8.961 -12.155 4.737 1.00 98.06 172 TYR A CA 1
ATOM 1341 C C . TYR A 1 172 ? -9.148 -11.197 3.568 1.00 98.06 172 TYR A C 1
ATOM 1343 O O . TYR A 1 172 ? -8.571 -10.116 3.565 1.00 98.06 172 TYR A O 1
ATOM 1351 N N . ARG A 1 173 ? -10.013 -11.563 2.616 1.00 97.81 173 ARG A N 1
ATOM 1352 C CA . ARG A 1 173 ? -10.308 -10.726 1.457 1.00 97.81 173 ARG A CA 1
ATOM 1353 C C . ARG A 1 173 ? -10.815 -9.345 1.877 1.00 97.81 173 ARG A C 1
ATOM 1355 O O . ARG A 1 173 ? -10.258 -8.360 1.423 1.00 97.81 173 ARG A O 1
ATOM 1362 N N . SER A 1 174 ? -11.781 -9.267 2.796 1.00 97.81 174 SER A N 1
ATOM 1363 C CA . SER A 1 174 ? -12.294 -7.976 3.278 1.00 97.81 174 SER A CA 1
ATOM 1364 C C . SER A 1 174 ? -11.229 -7.110 3.957 1.00 97.81 174 SER A C 1
ATOM 1366 O O . SER A 1 174 ? -11.227 -5.898 3.770 1.00 97.81 174 SER A O 1
ATOM 1368 N N . VAL A 1 175 ? -10.321 -7.705 4.738 1.00 98.12 175 VAL A N 1
ATOM 1369 C CA . VAL A 1 175 ? -9.227 -6.957 5.380 1.00 98.12 175 VAL A CA 1
ATOM 1370 C C . VAL A 1 175 ? -8.232 -6.442 4.339 1.00 98.12 175 VAL A C 1
ATOM 1372 O O . VAL A 1 175 ? -7.825 -5.288 4.416 1.00 98.12 175 VAL A O 1
ATOM 1375 N N . ILE A 1 176 ? -7.861 -7.267 3.356 1.00 98.12 176 ILE A N 1
ATOM 1376 C CA . ILE A 1 176 ? -6.901 -6.887 2.312 1.00 98.12 176 ILE A CA 1
ATOM 1377 C C . ILE A 1 176 ? -7.491 -5.856 1.337 1.00 98.12 176 ILE A C 1
ATOM 1379 O O . ILE A 1 176 ? -6.805 -4.901 0.988 1.00 98.12 176 ILE A O 1
ATOM 1383 N N . GLU A 1 177 ? -8.766 -5.980 0.957 1.00 95.19 177 GLU A N 1
ATOM 1384 C CA . GLU A 1 177 ? -9.479 -4.963 0.165 1.00 95.19 177 GLU A CA 1
ATOM 1385 C C . GLU A 1 177 ? -9.488 -3.608 0.891 1.00 95.19 177 GLU A C 1
ATOM 1387 O O . GLU A 1 177 ? -9.243 -2.567 0.281 1.00 95.19 177 GLU A O 1
ATOM 1392 N N . LEU A 1 178 ? -9.706 -3.620 2.211 1.00 96.38 178 LEU A N 1
ATOM 1393 C CA . LEU A 1 178 ? -9.669 -2.409 3.022 1.00 96.38 178 LEU A CA 1
ATOM 1394 C C . LEU A 1 178 ? -8.252 -1.827 3.141 1.00 96.38 178 LEU A C 1
ATOM 1396 O O . LEU A 1 178 ? -8.094 -0.609 3.079 1.00 96.38 178 LEU A O 1
ATOM 1400 N N . LEU A 1 179 ? -7.227 -2.674 3.287 1.00 97.00 179 LEU A N 1
ATOM 1401 C CA . LEU A 1 179 ? -5.825 -2.246 3.294 1.00 97.00 179 LEU A CA 1
ATOM 1402 C C . LEU A 1 179 ? -5.455 -1.567 1.972 1.00 97.00 179 LEU A C 1
ATOM 1404 O O . LEU A 1 179 ? -4.856 -0.497 1.984 1.00 97.00 179 LEU A O 1
ATOM 1408 N N . LEU A 1 180 ? -5.865 -2.140 0.841 1.00 93.19 180 LEU A N 1
ATOM 1409 C CA . LEU A 1 180 ? -5.628 -1.570 -0.484 1.00 93.19 180 LEU A CA 1
ATOM 1410 C C . LEU A 1 180 ? -6.326 -0.210 -0.646 1.00 93.19 180 LEU A C 1
ATOM 1412 O O . LEU A 1 180 ? -5.733 0.734 -1.168 1.00 93.19 180 LEU A O 1
ATOM 1416 N N . GLY A 1 181 ? -7.561 -0.076 -0.153 1.00 89.75 181 GLY A N 1
ATOM 1417 C CA . GLY A 1 181 ? -8.259 1.212 -0.091 1.00 89.75 181 GLY A CA 1
ATOM 1418 C C . GLY A 1 181 ? -7.523 2.242 0.772 1.00 89.75 181 GLY A C 1
ATOM 1419 O O . GLY A 1 181 ? -7.344 3.382 0.349 1.00 89.75 181 GLY A O 1
ATOM 1420 N N . CYS A 1 182 ? -7.031 1.825 1.941 1.00 91.88 182 CYS A N 1
ATOM 1421 C CA . CYS A 1 182 ? -6.234 2.667 2.830 1.00 91.88 182 CYS A CA 1
ATOM 1422 C C . CYS A 1 182 ? -4.951 3.147 2.140 1.00 91.88 182 CYS A C 1
ATOM 1424 O O . CYS A 1 182 ? -4.709 4.344 2.058 1.00 91.88 182 CYS A O 1
ATOM 1426 N N . LEU A 1 183 ? -4.146 2.241 1.590 1.00 90.75 183 LEU A N 1
ATOM 1427 C CA . LEU A 1 183 ? -2.881 2.587 0.938 1.00 90.75 183 LEU A CA 1
ATOM 1428 C C . LEU A 1 183 ? -3.081 3.515 -0.267 1.00 90.75 183 LEU A C 1
ATOM 1430 O O . LEU A 1 183 ? -2.317 4.452 -0.453 1.00 90.75 183 LEU A O 1
ATOM 1434 N N . ASN A 1 184 ? -4.144 3.327 -1.048 1.00 85.56 184 ASN A N 1
ATOM 1435 C CA . ASN A 1 184 ? -4.453 4.241 -2.149 1.00 85.56 184 ASN A CA 1
ATOM 1436 C C . ASN A 1 184 ? -4.934 5.619 -1.701 1.00 85.56 184 ASN A C 1
ATOM 1438 O O . ASN A 1 184 ? -4.775 6.576 -2.449 1.00 85.56 184 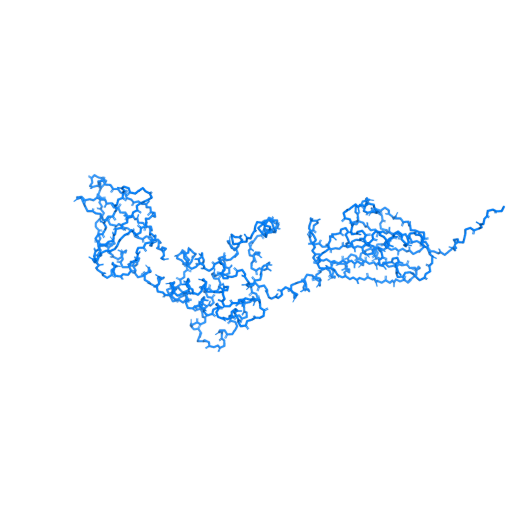ASN A O 1
ATOM 1442 N N . TRP A 1 185 ? -5.534 5.720 -0.517 1.00 83.06 185 TRP A N 1
ATOM 1443 C CA . TRP A 1 185 ? -5.995 6.995 0.021 1.00 83.06 185 TRP A CA 1
ATOM 1444 C C . TRP A 1 185 ? -4.874 7.797 0.684 1.00 83.06 185 TRP A C 1
ATOM 1446 O O . TRP A 1 185 ? -4.890 9.017 0.623 1.00 83.06 185 TRP A O 1
ATOM 1456 N N . ARG A 1 186 ? -3.931 7.127 1.358 1.00 84.31 186 ARG A N 1
ATOM 1457 C CA . ARG A 1 186 ? -2.969 7.798 2.251 1.00 84.31 186 ARG A CA 1
ATOM 1458 C C . ARG A 1 186 ? -1.577 7.179 2.307 1.00 84.31 186 ARG A C 1
ATOM 1460 O O . ARG A 1 186 ? -0.757 7.623 3.099 1.00 84.31 186 ARG A O 1
ATOM 1467 N N . GLY A 1 187 ? -1.288 6.171 1.486 1.00 82.56 187 GLY A N 1
ATOM 1468 C CA . GLY A 1 187 ? 0.025 5.517 1.463 1.00 82.56 187 GLY A CA 1
ATOM 1469 C C . GLY A 1 187 ? 1.170 6.494 1.189 1.00 82.56 187 GLY A C 1
ATOM 1470 O O . GLY A 1 187 ? 2.265 6.329 1.710 1.00 82.56 187 GLY A O 1
ATOM 1471 N N . TYR A 1 188 ? 0.902 7.579 0.455 1.00 78.94 188 TYR A N 1
ATOM 1472 C CA . TYR A 1 188 ? 1.885 8.624 0.177 1.00 78.94 188 TYR A CA 1
ATOM 1473 C C . TYR A 1 188 ? 2.358 9.385 1.431 1.00 78.94 188 TYR A C 1
ATOM 1475 O O . TYR A 1 188 ? 3.416 10.015 1.406 1.00 78.94 188 TYR A O 1
ATOM 1483 N N . GLU A 1 189 ? 1.609 9.340 2.539 1.00 80.00 189 GLU A N 1
ATOM 1484 C CA . GLU A 1 189 ? 1.988 10.001 3.793 1.00 80.00 189 GLU A CA 1
ATOM 1485 C C . GLU A 1 189 ? 3.294 9.422 4.360 1.00 80.00 189 GLU A C 1
ATOM 1487 O O . GLU A 1 189 ? 4.056 10.158 4.988 1.00 80.00 189 GLU A O 1
ATOM 1492 N N . SER A 1 190 ? 3.604 8.145 4.099 1.00 74.38 190 SER A N 1
ATOM 1493 C CA . SER A 1 190 ? 4.840 7.498 4.566 1.00 74.38 190 SER A CA 1
ATOM 1494 C C . SER A 1 190 ? 6.062 7.769 3.687 1.00 74.38 190 SER A C 1
ATOM 1496 O O . SER A 1 190 ? 7.184 7.504 4.116 1.00 74.38 190 SER A O 1
ATOM 1498 N N . LEU A 1 191 ? 5.867 8.294 2.474 1.00 74.12 191 LEU A N 1
ATOM 1499 C CA . LEU A 1 191 ? 6.947 8.523 1.517 1.00 74.12 191 LEU A CA 1
ATOM 1500 C C . LEU A 1 191 ? 7.898 9.640 1.977 1.00 74.12 191 LEU A C 1
ATOM 1502 O O . LEU A 1 191 ? 7.509 10.574 2.678 1.00 74.12 191 LEU A O 1
ATOM 1506 N N . THR A 1 192 ? 9.150 9.583 1.524 1.00 69.50 192 THR A N 1
ATOM 1507 C CA . THR A 1 192 ? 10.100 10.700 1.658 1.00 69.50 192 THR A CA 1
ATOM 1508 C C . THR A 1 192 ? 9.722 11.863 0.734 1.00 69.50 192 THR A C 1
ATOM 1510 O O . THR A 1 192 ? 8.952 11.685 -0.210 1.00 69.50 192 THR A O 1
ATOM 1513 N N . ASP A 1 193 ? 10.276 13.056 0.966 1.00 59.47 193 ASP A N 1
ATOM 1514 C CA . ASP A 1 193 ? 9.894 14.270 0.225 1.00 59.47 193 ASP A CA 1
ATOM 1515 C C . ASP A 1 193 ? 10.061 14.141 -1.301 1.00 59.47 193 ASP A C 1
ATOM 1517 O O . ASP A 1 193 ? 9.179 14.569 -2.045 1.00 59.47 193 ASP A O 1
ATOM 1521 N N . ASN A 1 194 ? 11.118 13.469 -1.777 1.00 47.28 194 ASN A N 1
ATOM 1522 C CA . ASN A 1 194 ? 11.310 13.206 -3.211 1.00 47.28 194 ASN A CA 1
ATOM 1523 C C . ASN A 1 194 ? 10.247 12.243 -3.768 1.00 47.28 194 ASN A C 1
ATOM 1525 O O . ASN A 1 194 ? 9.673 12.491 -4.826 1.00 47.28 194 ASN A O 1
ATOM 1529 N N . SER A 1 195 ? 9.946 11.157 -3.050 1.00 58.25 195 SER A N 1
ATOM 1530 C CA . SER A 1 195 ? 8.927 10.188 -3.469 1.00 58.25 195 SER A CA 1
ATOM 1531 C C . SER A 1 195 ? 7.511 10.776 -3.416 1.00 58.25 195 SER A C 1
ATOM 1533 O O . SER A 1 195 ? 6.683 10.434 -4.257 1.00 58.25 195 SER A O 1
ATOM 1535 N N . ARG A 1 196 ? 7.230 11.703 -2.487 1.00 58.69 196 ARG A N 1
ATOM 1536 C CA . ARG A 1 196 ? 5.954 12.439 -2.425 1.00 58.69 196 ARG A CA 1
ATOM 1537 C C . ARG A 1 196 ? 5.755 13.381 -3.605 1.00 58.69 196 ARG A C 1
ATOM 1539 O O . ARG A 1 196 ? 4.636 13.475 -4.094 1.00 58.69 196 ARG A O 1
ATOM 1546 N N . GLN A 1 197 ? 6.802 14.067 -4.066 1.00 55.75 197 GLN A N 1
ATOM 1547 C CA . GLN A 1 197 ? 6.712 14.939 -5.245 1.00 55.75 197 GLN A CA 1
ATOM 1548 C C . GLN A 1 197 ? 6.398 14.137 -6.514 1.00 55.75 197 GLN A C 1
ATOM 1550 O O . GLN A 1 197 ? 5.516 14.528 -7.275 1.00 55.75 197 GLN A O 1
ATOM 1555 N N . LEU A 1 198 ? 7.041 12.974 -6.682 1.00 53.19 198 LEU A N 1
ATOM 1556 C CA . LEU A 1 198 ? 6.730 12.032 -7.764 1.00 53.19 198 LEU A CA 1
ATOM 1557 C C . LEU A 1 198 ? 5.282 11.524 -7.687 1.00 53.19 198 LEU A C 1
ATOM 1559 O O . LEU A 1 198 ? 4.599 11.460 -8.706 1.00 53.19 198 LEU A O 1
ATOM 1563 N N . TYR A 1 199 ? 4.787 11.206 -6.485 1.00 57.88 199 TYR A N 1
ATOM 1564 C CA . TYR A 1 199 ? 3.386 10.821 -6.304 1.00 57.88 199 TYR A CA 1
ATOM 1565 C C . TYR A 1 199 ? 2.416 11.970 -6.608 1.00 57.88 199 TYR A C 1
ATOM 1567 O O . TYR A 1 199 ? 1.412 11.743 -7.271 1.00 57.88 199 TYR A O 1
ATOM 1575 N N . GLY A 1 200 ? 2.714 13.198 -6.169 1.00 55.16 200 GLY A N 1
ATOM 1576 C CA . GLY A 1 200 ? 1.871 14.372 -6.417 1.00 55.16 200 GLY A CA 1
ATOM 1577 C C . GLY A 1 200 ? 1.692 14.662 -7.908 1.00 55.16 200 GLY A C 1
ATOM 1578 O O . GLY A 1 200 ? 0.565 14.812 -8.369 1.00 55.16 200 GLY A O 1
ATOM 1579 N N . ALA A 1 201 ? 2.784 14.625 -8.678 1.00 48.84 201 ALA A N 1
ATOM 1580 C CA . ALA A 1 201 ? 2.731 14.759 -10.135 1.00 48.84 201 ALA A CA 1
ATOM 1581 C C . ALA A 1 201 ? 1.932 13.621 -10.807 1.00 48.84 201 ALA A C 1
ATOM 1583 O O . ALA A 1 201 ? 1.224 13.841 -11.789 1.00 48.84 201 ALA A O 1
ATOM 1584 N N . TYR A 1 202 ? 2.006 12.403 -10.259 1.00 54.19 202 TYR A N 1
ATOM 1585 C CA . TYR A 1 202 ? 1.268 11.242 -10.759 1.00 54.19 202 TYR A CA 1
ATOM 1586 C C . TYR A 1 202 ? -0.239 11.299 -10.436 1.00 54.19 202 TYR A C 1
ATOM 1588 O O . TYR A 1 202 ? -1.058 10.969 -11.296 1.00 54.19 202 TYR A O 1
ATOM 1596 N N . ASP A 1 203 ? -0.623 11.731 -9.232 1.00 54.44 203 ASP A N 1
ATOM 1597 C CA . ASP A 1 203 ? -2.017 11.795 -8.759 1.00 54.44 203 ASP A CA 1
ATOM 1598 C C . ASP A 1 203 ? -2.819 12.911 -9.456 1.00 54.44 203 ASP A C 1
ATOM 1600 O O . ASP A 1 203 ? -3.965 12.698 -9.852 1.00 54.44 203 ASP A O 1
ATOM 1604 N N . GLU A 1 204 ? -2.193 14.062 -9.735 1.00 50.59 204 GLU A N 1
ATOM 1605 C CA . GLU A 1 204 ? -2.805 15.168 -10.496 1.00 50.59 204 GLU A CA 1
ATOM 1606 C C . GLU A 1 204 ? -3.177 14.782 -11.944 1.00 50.59 204 GLU A C 1
ATOM 1608 O O . GLU A 1 204 ? -4.045 15.407 -12.557 1.00 50.59 204 GLU A O 1
ATOM 1613 N N . SER A 1 205 ? -2.563 13.726 -12.489 1.00 46.00 205 SER A N 1
ATOM 1614 C CA . SER A 1 205 ? -2.745 13.286 -13.879 1.00 46.00 205 SER A CA 1
ATOM 1615 C C . SER A 1 205 ? -3.885 12.275 -14.103 1.00 46.00 205 SER A C 1
ATOM 1617 O O . SER A 1 205 ? -4.196 11.952 -15.254 1.00 46.00 205 SER A O 1
ATOM 1619 N N . ARG A 1 206 ? -4.539 11.759 -13.046 1.00 49.78 206 ARG A N 1
ATOM 1620 C CA . ARG A 1 206 ? -5.607 10.743 -13.168 1.00 49.78 206 ARG A CA 1
ATOM 1621 C C . ARG A 1 206 ? -6.912 11.151 -12.487 1.00 49.78 206 ARG A C 1
ATOM 1623 O O . ARG A 1 206 ? -7.008 11.226 -11.268 1.00 49.78 206 ARG A O 1
ATOM 1630 N N . GLU A 1 207 ? -7.991 11.198 -13.266 1.00 39.25 207 GLU A N 1
ATOM 1631 C CA . GLU A 1 207 ? -9.341 11.044 -12.718 1.00 39.25 207 GLU A CA 1
ATOM 1632 C C . GLU A 1 207 ? -9.539 9.581 -12.267 1.00 39.25 207 GLU A C 1
ATOM 1634 O O . GLU A 1 207 ? -9.632 8.676 -13.100 1.00 39.25 207 GLU A O 1
ATOM 1639 N N . GLY A 1 208 ? -9.608 9.318 -10.954 1.00 45.38 208 GLY A N 1
ATOM 1640 C CA . GLY A 1 208 ? -10.235 8.082 -10.454 1.00 45.38 208 GLY A CA 1
ATOM 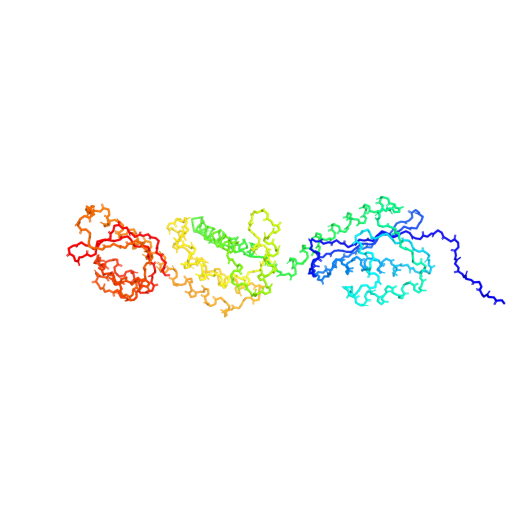1641 C C . GLY A 1 208 ? -9.511 7.223 -9.413 1.00 45.38 208 GLY A C 1
ATOM 1642 O O . GLY A 1 208 ? -9.938 6.084 -9.239 1.00 45.38 208 GLY A O 1
ATOM 1643 N N . GLY A 1 209 ? -8.493 7.719 -8.699 1.00 48.41 209 GLY A N 1
ATOM 1644 C CA . GLY A 1 209 ? -7.915 7.045 -7.521 1.00 48.41 209 GLY A CA 1
ATOM 1645 C C . GLY A 1 209 ? -7.273 5.665 -7.778 1.00 48.41 209 GLY A C 1
ATOM 1646 O O . GLY A 1 209 ? -7.402 5.059 -8.841 1.00 48.41 209 GLY A O 1
ATOM 1647 N N . GLY A 1 210 ? -6.532 5.142 -6.794 1.00 54.34 210 GLY A N 1
ATOM 1648 C CA . GLY A 1 210 ? -5.930 3.800 -6.881 1.00 54.34 210 GLY A CA 1
ATOM 1649 C C . GLY A 1 210 ? -4.499 3.725 -7.435 1.00 54.34 210 GLY A C 1
ATOM 1650 O O . GLY A 1 210 ? -4.049 2.634 -7.792 1.00 54.34 210 GLY A O 1
ATOM 1651 N N . GLY A 1 211 ? -3.807 4.863 -7.553 1.00 70.88 211 GLY A N 1
ATOM 1652 C CA . GLY A 1 211 ? -2.470 4.951 -8.146 1.00 70.88 211 GLY A CA 1
ATOM 1653 C C . GLY A 1 211 ? -1.359 4.378 -7.266 1.00 70.88 211 GLY A C 1
ATOM 1654 O O . GLY A 1 211 ? -0.514 3.635 -7.761 1.00 70.88 211 GLY A O 1
ATOM 1655 N N . PHE A 1 212 ? -1.394 4.656 -5.959 1.00 79.25 212 PHE A N 1
ATOM 1656 C CA . PHE A 1 212 ? -0.303 4.318 -5.040 1.00 79.25 212 PHE A CA 1
ATOM 1657 C C . PHE A 1 212 ? 0.065 2.829 -5.072 1.00 79.25 212 PHE A C 1
ATOM 1659 O O . PHE A 1 212 ? 1.217 2.482 -5.315 1.00 79.25 212 PHE A O 1
ATOM 1666 N N . CYS A 1 213 ? -0.914 1.933 -4.913 1.00 84.44 213 CYS A N 1
ATOM 1667 C CA . CYS A 1 213 ? -0.644 0.491 -4.849 1.00 84.44 213 CYS A CA 1
ATOM 1668 C C . CYS A 1 213 ? -0.150 -0.107 -6.173 1.00 84.44 213 CYS A C 1
ATOM 1670 O O . CYS A 1 213 ? 0.374 -1.217 -6.183 1.00 84.44 213 CYS A O 1
ATOM 1672 N N . ARG A 1 214 ? -0.370 0.589 -7.293 1.00 78.88 214 ARG A N 1
ATOM 1673 C CA . ARG A 1 214 ? 0.133 0.178 -8.610 1.00 78.88 214 ARG A CA 1
ATOM 1674 C C . ARG A 1 214 ? 1.512 0.760 -8.905 1.00 78.88 214 ARG A C 1
ATOM 1676 O O . ARG A 1 214 ? 2.224 0.202 -9.730 1.00 78.88 214 ARG A O 1
ATOM 1683 N N . LEU A 1 215 ? 1.853 1.878 -8.266 1.00 73.44 215 LEU A N 1
ATOM 1684 C CA . LEU A 1 215 ? 3.100 2.604 -8.479 1.00 73.44 215 LEU A CA 1
ATOM 1685 C C . LEU A 1 215 ? 4.232 2.107 -7.572 1.00 73.44 215 LEU A C 1
ATOM 1687 O O . LEU A 1 215 ? 5.382 2.068 -8.007 1.00 73.44 215 LEU A O 1
ATOM 1691 N N . TYR A 1 216 ? 3.906 1.724 -6.337 1.00 81.56 216 TYR A N 1
ATOM 1692 C CA . TYR A 1 216 ? 4.879 1.301 -5.331 1.00 81.56 216 TYR A CA 1
ATOM 1693 C C . TYR A 1 216 ? 4.844 -0.205 -5.070 1.00 81.56 216 TYR A C 1
ATOM 1695 O O . TYR A 1 216 ? 3.834 -0.880 -5.312 1.00 81.56 216 TYR A O 1
ATOM 1703 N N . GLY A 1 217 ? 5.972 -0.721 -4.582 1.00 87.62 217 GLY A N 1
ATOM 1704 C CA . GLY A 1 217 ? 6.148 -2.115 -4.214 1.00 87.62 217 GLY A CA 1
ATOM 1705 C C . GLY A 1 217 ? 5.731 -2.422 -2.769 1.00 87.62 217 GLY A C 1
ATOM 1706 O O . GLY A 1 217 ? 5.385 -1.530 -1.984 1.00 87.62 217 GLY A O 1
ATOM 1707 N N . PRO A 1 218 ? 5.707 -3.714 -2.402 1.00 93.25 218 PRO A N 1
ATOM 1708 C CA . PRO A 1 218 ? 5.281 -4.196 -1.089 1.00 93.25 218 PRO A CA 1
ATOM 1709 C C . PRO A 1 218 ? 6.116 -3.672 0.090 1.00 93.25 218 PRO A C 1
ATOM 1711 O O . PRO A 1 218 ? 5.654 -3.756 1.230 1.00 93.25 218 PRO A O 1
ATOM 1714 N N . GLU A 1 219 ? 7.302 -3.117 -0.153 1.00 91.00 219 GLU A N 1
ATOM 1715 C CA . GLU A 1 219 ? 8.155 -2.458 0.841 1.00 91.00 219 GLU A CA 1
ATOM 1716 C C . GLU A 1 219 ? 7.475 -1.273 1.544 1.00 91.00 219 GLU A C 1
ATOM 1718 O O . GLU A 1 219 ? 7.813 -0.966 2.685 1.00 91.00 219 GLU A O 1
ATOM 1723 N N . GLU A 1 220 ? 6.456 -0.667 0.929 1.00 91.44 220 GLU A N 1
ATOM 1724 C CA . GLU A 1 220 ? 5.690 0.432 1.530 1.00 91.44 220 GLU A CA 1
ATOM 1725 C C . GLU A 1 220 ? 4.586 -0.047 2.493 1.00 91.44 220 GLU A C 1
ATOM 1727 O O . GLU A 1 220 ? 4.016 0.746 3.249 1.00 91.44 220 GLU A O 1
ATOM 1732 N N . ILE A 1 221 ? 4.253 -1.345 2.502 1.00 95.81 221 ILE A N 1
ATOM 1733 C CA . ILE A 1 221 ? 3.171 -1.878 3.344 1.00 95.81 221 ILE A CA 1
ATOM 1734 C C . ILE A 1 221 ? 3.482 -1.708 4.843 1.00 95.81 221 ILE A C 1
ATOM 1736 O O . ILE A 1 221 ? 2.627 -1.152 5.539 1.00 95.81 221 ILE A O 1
ATOM 1740 N N . PRO A 1 222 ? 4.647 -2.142 5.379 1.00 96.00 222 PRO A N 1
ATOM 1741 C CA . PRO A 1 222 ? 4.887 -2.158 6.825 1.00 96.00 222 PRO A CA 1
ATOM 1742 C C . PRO A 1 222 ? 4.742 -0.788 7.497 1.00 96.00 222 PRO A C 1
ATOM 1744 O O . PRO A 1 222 ? 4.091 -0.689 8.539 1.00 96.00 222 PRO A O 1
ATOM 1747 N N . GLY A 1 223 ? 5.268 0.273 6.873 1.00 92.62 223 GLY A N 1
ATOM 1748 C CA . GLY A 1 223 ? 5.209 1.641 7.402 1.00 92.62 223 GLY A CA 1
ATOM 1749 C C . GLY A 1 223 ? 3.790 2.213 7.514 1.00 92.62 223 GLY A C 1
ATOM 1750 O O . GLY A 1 223 ? 3.544 3.110 8.316 1.00 92.62 223 GLY A O 1
ATOM 1751 N N . ASN A 1 224 ? 2.831 1.658 6.771 1.00 94.94 224 ASN A N 1
ATOM 1752 C CA . ASN A 1 224 ? 1.446 2.128 6.729 1.00 94.94 224 ASN A CA 1
ATOM 1753 C C . ASN A 1 224 ? 0.497 1.366 7.673 1.00 94.94 224 ASN A C 1
ATOM 1755 O O . ASN A 1 224 ? -0.645 1.786 7.891 1.00 94.94 224 ASN A O 1
ATOM 1759 N N . ILE A 1 225 ? 0.943 0.253 8.267 1.00 96.94 225 ILE A N 1
ATOM 1760 C CA . ILE A 1 225 ? 0.074 -0.627 9.062 1.00 96.94 225 ILE A CA 1
ATOM 1761 C C . ILE A 1 225 ? -0.440 0.033 10.344 1.00 96.94 225 ILE A C 1
ATOM 1763 O O . ILE A 1 225 ? -1.593 -0.202 10.713 1.00 96.94 225 ILE A O 1
ATOM 1767 N N . GLY A 1 226 ? 0.362 0.877 10.997 1.00 93.88 226 GLY A N 1
ATOM 1768 C CA . GLY A 1 226 ? -0.069 1.600 12.197 1.00 93.88 226 GLY A CA 1
ATOM 1769 C C . GLY A 1 226 ? -1.297 2.473 11.922 1.00 93.88 226 GLY A C 1
ATOM 1770 O O . GLY A 1 226 ? -2.319 2.347 12.596 1.00 93.88 226 GLY A O 1
ATOM 1771 N N . GLY A 1 227 ? -1.247 3.283 10.859 1.00 92.31 227 GLY A N 1
ATOM 1772 C CA . GLY A 1 227 ? -2.378 4.110 10.432 1.00 92.31 227 GLY A CA 1
ATOM 1773 C C . GLY A 1 227 ? -3.573 3.292 9.929 1.00 92.31 227 GLY A C 1
ATOM 1774 O O . GLY A 1 227 ? -4.723 3.662 10.183 1.00 92.31 227 GLY A O 1
ATOM 1775 N N . PHE A 1 228 ? -3.325 2.168 9.251 1.00 96.38 228 PHE A N 1
ATOM 1776 C CA . PHE A 1 228 ? -4.381 1.258 8.810 1.00 96.38 228 PHE A CA 1
ATOM 1777 C C . PHE A 1 228 ? -5.151 0.659 9.996 1.00 96.38 228 PHE A C 1
ATOM 1779 O O . PHE A 1 228 ? -6.371 0.807 10.074 1.00 96.38 228 PHE A O 1
ATOM 1786 N N . LEU A 1 229 ? -4.458 0.015 10.937 1.00 96.69 229 LEU A N 1
ATOM 1787 C CA . LEU A 1 229 ? -5.092 -0.672 12.063 1.00 96.69 229 LEU A CA 1
ATOM 1788 C C . LEU A 1 229 ? -5.631 0.292 13.127 1.00 96.69 229 LEU A C 1
ATOM 1790 O O . LEU A 1 229 ? -6.707 0.036 13.663 1.00 96.69 229 LEU A O 1
ATOM 1794 N N . GLY A 1 230 ? -4.910 1.379 13.416 1.00 92.38 230 GLY A N 1
ATOM 1795 C CA . GLY A 1 230 ? -5.251 2.319 14.487 1.00 92.38 230 GLY A CA 1
ATOM 1796 C C . GLY A 1 230 ? -6.263 3.393 14.088 1.00 92.38 230 GLY A C 1
ATOM 1797 O O . GLY A 1 230 ? -7.040 3.836 14.923 1.00 92.38 230 GLY A O 1
ATOM 1798 N N . SER A 1 231 ? -6.305 3.806 12.816 1.00 89.50 231 SER A N 1
ATOM 1799 C CA . SER A 1 231 ? -7.157 4.932 12.392 1.00 89.50 231 SER A CA 1
ATOM 1800 C C . SER A 1 231 ? -8.170 4.566 11.313 1.00 89.50 231 SER A C 1
ATOM 1802 O O . SER A 1 231 ? -9.279 5.099 11.316 1.00 89.50 231 SER A O 1
ATOM 1804 N N . TYR A 1 232 ? -7.816 3.675 10.383 1.00 92.81 232 TYR A N 1
ATOM 1805 C CA . TYR A 1 232 ? -8.673 3.362 9.237 1.00 92.81 232 TYR A CA 1
ATOM 1806 C C . TYR A 1 232 ? -9.688 2.254 9.552 1.00 92.81 232 TYR A C 1
ATOM 1808 O O . TYR A 1 232 ? -10.887 2.428 9.340 1.00 92.81 232 TYR A O 1
ATOM 1816 N N . VAL A 1 233 ? -9.236 1.133 10.126 1.00 95.69 233 VAL A N 1
ATOM 1817 C CA . VAL A 1 233 ? -10.099 -0.002 10.504 1.00 95.69 233 VAL A CA 1
ATOM 1818 C C . VAL A 1 233 ? -11.207 0.377 11.502 1.00 95.69 233 VAL A C 1
ATOM 1820 O O . VAL A 1 233 ? -12.330 -0.101 11.308 1.00 95.69 233 VAL A O 1
ATOM 1823 N N . PRO A 1 234 ? -10.978 1.228 12.526 1.00 93.69 234 PRO A N 1
ATOM 1824 C CA . PRO A 1 234 ? -12.043 1.640 13.442 1.00 93.69 234 PRO A CA 1
ATOM 1825 C C . PRO A 1 234 ? -13.208 2.369 12.760 1.00 93.69 234 PRO A C 1
ATOM 1827 O O . PRO A 1 234 ? -14.358 2.130 13.118 1.00 93.69 234 PRO A O 1
ATOM 1830 N N . LYS A 1 235 ? -12.931 3.187 11.734 1.00 91.00 235 LYS A N 1
ATOM 1831 C CA . LYS A 1 235 ? -13.957 3.926 10.968 1.00 91.00 235 LYS A CA 1
ATOM 1832 C C . LYS A 1 235 ? -14.578 3.095 9.842 1.00 91.00 235 LYS A C 1
ATOM 1834 O O . LYS A 1 235 ? -15.587 3.486 9.259 1.00 91.00 235 LYS A O 1
ATOM 1839 N N . ALA A 1 236 ? -13.964 1.967 9.493 1.00 91.81 236 ALA A N 1
ATOM 1840 C CA . ALA A 1 236 ? -14.373 1.174 8.349 1.00 91.81 236 ALA A CA 1
ATOM 1841 C C . ALA A 1 236 ? -15.653 0.371 8.619 1.00 91.81 236 ALA A C 1
ATOM 1843 O O . ALA A 1 236 ? -15.823 -0.273 9.664 1.00 91.81 236 ALA A O 1
ATOM 1844 N N . ILE A 1 237 ? -16.520 0.327 7.605 1.00 88.56 237 ILE A N 1
ATOM 1845 C CA . ILE A 1 237 ? -17.690 -0.549 7.582 1.00 88.56 237 ILE A CA 1
ATOM 1846 C C . ILE A 1 237 ? -17.207 -1.981 7.334 1.00 88.56 237 ILE A C 1
ATOM 1848 O O . ILE A 1 237 ? -16.978 -2.408 6.205 1.00 88.56 237 ILE A O 1
ATOM 1852 N N . LEU A 1 238 ? -17.047 -2.731 8.420 1.00 88.62 238 LEU A N 1
ATOM 1853 C CA . LEU A 1 238 ? -16.624 -4.126 8.415 1.00 88.62 238 LEU A CA 1
ATOM 1854 C C . LEU A 1 238 ? -17.593 -4.984 9.221 1.00 88.62 238 LEU A C 1
ATOM 1856 O O . LEU A 1 238 ? -18.143 -4.557 10.236 1.00 88.62 238 LEU A O 1
ATOM 1860 N N . SER A 1 239 ? -17.734 -6.248 8.820 1.00 92.19 239 SER A N 1
ATOM 1861 C CA . SER A 1 239 ? -18.349 -7.232 9.711 1.00 92.19 239 SER A CA 1
ATOM 1862 C C . SER A 1 239 ? -17.492 -7.413 10.969 1.00 92.19 239 SER A C 1
ATOM 1864 O O . SER A 1 239 ? -16.261 -7.362 10.903 1.00 92.19 239 SER A O 1
ATOM 1866 N N . GLN A 1 240 ? -18.126 -7.730 12.098 1.00 90.75 240 GLN A N 1
ATOM 1867 C CA . GLN A 1 240 ? -17.427 -8.049 13.349 1.00 90.75 240 GLN A CA 1
ATOM 1868 C C . GLN A 1 240 ? -16.357 -9.138 13.154 1.00 90.75 240 GLN A C 1
ATOM 1870 O O . GLN A 1 240 ? -15.270 -9.076 13.726 1.00 90.75 240 GLN A O 1
ATOM 1875 N N . ALA A 1 241 ? -16.636 -10.142 12.316 1.00 93.88 241 ALA A N 1
ATOM 1876 C CA . ALA A 1 241 ? -15.682 -11.209 12.030 1.00 93.88 241 ALA A CA 1
ATOM 1877 C C . ALA A 1 241 ? -14.448 -10.706 11.258 1.00 93.88 241 ALA A C 1
ATOM 1879 O O . ALA A 1 241 ? -13.339 -11.139 11.560 1.00 93.88 241 ALA A O 1
ATOM 1880 N N . ALA A 1 242 ? -14.628 -9.789 10.302 1.00 94.62 242 ALA A N 1
ATOM 1881 C CA . ALA A 1 242 ? -13.530 -9.180 9.556 1.00 94.62 242 ALA A CA 1
ATOM 1882 C C . ALA A 1 242 ? -12.711 -8.219 10.431 1.00 94.62 242 ALA A C 1
ATOM 1884 O O . ALA A 1 242 ? -11.486 -8.295 10.421 1.00 94.62 242 ALA A O 1
ATOM 1885 N N . ARG A 1 243 ? -13.363 -7.397 11.267 1.00 94.81 243 ARG A N 1
ATOM 1886 C CA . ARG A 1 243 ? -12.672 -6.498 12.208 1.00 94.81 243 ARG A CA 1
ATOM 1887 C C . ARG A 1 243 ? -11.791 -7.272 13.191 1.00 94.81 243 ARG A C 1
ATOM 1889 O O . ARG A 1 243 ? -10.620 -6.949 13.351 1.00 94.81 243 ARG A O 1
ATOM 1896 N N . ARG A 1 244 ? -12.307 -8.360 13.777 1.00 94.81 244 ARG A N 1
ATOM 1897 C CA . ARG A 1 244 ? -11.518 -9.263 14.641 1.00 94.81 244 ARG A CA 1
ATOM 1898 C C . ARG A 1 244 ? -10.384 -9.975 13.897 1.00 94.81 244 ARG A C 1
ATOM 1900 O O . ARG A 1 244 ? -9.406 -10.373 14.519 1.00 94.81 244 ARG A O 1
ATOM 1907 N N . ALA A 1 245 ? -10.524 -10.173 12.588 1.00 96.69 245 ALA A N 1
ATOM 1908 C CA . ALA A 1 245 ? -9.498 -10.798 11.764 1.00 96.69 245 ALA A CA 1
ATOM 1909 C C . ALA A 1 245 ? -8.394 -9.822 11.327 1.00 96.69 245 ALA A C 1
ATOM 1911 O O . ALA A 1 245 ? -7.347 -10.302 10.909 1.00 96.69 245 ALA A O 1
ATOM 1912 N N . ALA A 1 246 ? -8.584 -8.501 11.441 1.00 97.69 246 ALA A N 1
ATOM 1913 C CA . ALA A 1 246 ? -7.649 -7.503 10.919 1.00 97.69 246 ALA A CA 1
ATOM 1914 C C . ALA A 1 246 ? -6.218 -7.685 11.453 1.00 97.69 246 ALA A C 1
ATOM 1916 O O . ALA A 1 246 ? -5.305 -7.910 10.662 1.00 97.69 246 ALA A O 1
ATOM 1917 N N . GLY A 1 247 ? -6.034 -7.694 12.779 1.00 97.62 247 GLY A N 1
ATOM 1918 C CA . GLY A 1 247 ? -4.729 -7.948 13.407 1.00 97.62 247 GLY A CA 1
ATOM 1919 C C . GLY A 1 247 ? -4.109 -9.285 12.969 1.00 97.62 247 GLY A C 1
ATOM 1920 O O . GLY A 1 247 ? -3.027 -9.291 12.387 1.00 97.62 247 GLY A O 1
ATOM 1921 N N . PRO A 1 248 ? -4.795 -10.432 13.141 1.00 98.00 248 PRO A N 1
ATOM 1922 C CA . PRO A 1 248 ? -4.272 -11.729 12.707 1.00 98.00 248 PRO A CA 1
ATOM 1923 C C . PRO A 1 248 ? -3.903 -11.825 11.218 1.00 98.00 248 PRO A C 1
ATOM 1925 O O . PRO A 1 248 ? -2.893 -12.447 10.896 1.00 98.00 248 PRO A O 1
ATOM 1928 N N . VAL A 1 249 ? -4.699 -11.230 10.321 1.00 98.44 249 VAL A N 1
ATOM 1929 C CA . VAL A 1 249 ? -4.437 -11.215 8.870 1.00 98.44 249 VAL A CA 1
ATOM 1930 C C . VAL A 1 249 ? -3.199 -10.386 8.558 1.00 98.44 249 VAL A C 1
ATOM 1932 O O . VAL A 1 249 ? -2.329 -10.858 7.833 1.00 98.44 249 VAL A O 1
ATOM 1935 N N . VAL A 1 250 ? -3.093 -9.186 9.133 1.00 98.44 250 VAL A N 1
ATOM 1936 C CA . VAL A 1 250 ? -1.925 -8.313 8.958 1.00 98.44 250 VAL A CA 1
ATOM 1937 C C . VAL A 1 250 ? -0.667 -8.980 9.506 1.00 98.44 250 VAL A C 1
ATOM 1939 O O . VAL A 1 250 ? 0.353 -8.997 8.829 1.00 98.44 250 VAL A O 1
ATOM 1942 N N . ARG A 1 251 ? -0.732 -9.613 10.680 1.00 98.50 251 ARG A N 1
ATOM 1943 C CA . ARG A 1 251 ? 0.403 -10.353 11.249 1.00 98.50 251 ARG A CA 1
ATOM 1944 C C . ARG A 1 251 ? 0.894 -11.454 10.307 1.00 98.50 251 ARG A C 1
ATOM 1946 O O . ARG A 1 251 ? 2.093 -11.623 10.108 1.00 98.50 251 ARG A O 1
ATOM 1953 N N . GLU A 1 252 ? -0.032 -12.206 9.713 1.00 98.50 252 GLU A N 1
ATOM 1954 C CA . GLU A 1 252 ? 0.315 -13.250 8.749 1.00 98.50 252 GLU A CA 1
ATOM 1955 C C . GLU A 1 252 ? 0.869 -12.681 7.439 1.00 98.50 252 GLU A C 1
ATOM 1957 O O . GLU A 1 252 ? 1.819 -13.245 6.901 1.00 98.50 252 GLU A O 1
ATOM 1962 N N . LEU A 1 253 ? 0.336 -11.552 6.963 1.00 98.69 253 LEU A N 1
ATOM 1963 C CA . LEU A 1 253 ? 0.898 -10.818 5.830 1.00 98.69 253 LEU A CA 1
ATOM 1964 C C . LEU A 1 253 ? 2.338 -10.372 6.120 1.00 98.69 253 LEU A C 1
ATOM 1966 O O . LEU A 1 253 ? 3.202 -10.563 5.274 1.00 98.69 253 LEU A O 1
ATOM 1970 N N . GLY A 1 254 ? 2.623 -9.857 7.319 1.00 98.12 254 GLY A N 1
ATOM 1971 C CA . GLY A 1 254 ? 3.971 -9.445 7.723 1.00 98.12 254 GLY A CA 1
ATOM 1972 C C . GLY A 1 254 ? 4.979 -10.592 7.637 1.00 98.12 254 GLY A C 1
ATOM 1973 O O . GLY A 1 254 ? 6.029 -10.449 7.017 1.00 98.12 254 GLY A O 1
ATOM 1974 N N . TYR A 1 255 ? 4.635 -11.772 8.162 1.00 98.25 255 TYR A N 1
ATOM 1975 C CA . TYR A 1 255 ? 5.480 -12.961 7.985 1.00 98.25 255 TYR A CA 1
ATOM 1976 C C . TYR A 1 255 ? 5.554 -13.437 6.537 1.00 98.25 255 TYR A C 1
ATOM 1978 O O . TYR A 1 255 ? 6.583 -13.947 6.113 1.00 98.25 255 TYR A O 1
ATOM 1986 N N . TRP A 1 256 ? 4.472 -13.312 5.773 1.00 98.31 256 TRP A N 1
ATOM 1987 C CA . TRP A 1 256 ? 4.475 -13.696 4.368 1.00 98.31 256 TRP A CA 1
ATOM 1988 C C . TRP A 1 256 ? 5.439 -12.822 3.561 1.00 98.31 256 TRP A C 1
ATOM 1990 O O . TRP A 1 256 ? 6.211 -13.373 2.780 1.00 98.31 256 TRP A O 1
ATOM 2000 N N . LEU A 1 257 ? 5.470 -11.508 3.801 1.00 97.62 257 LEU A N 1
ATOM 2001 C CA . LEU A 1 257 ? 6.348 -10.556 3.110 1.00 97.62 257 LEU A CA 1
ATOM 2002 C C . LEU A 1 257 ? 7.836 -10.896 3.272 1.00 97.62 257 LEU A C 1
ATOM 2004 O O . LEU A 1 257 ? 8.572 -10.850 2.292 1.00 97.62 257 LEU A O 1
ATOM 2008 N N . THR A 1 258 ? 8.269 -11.335 4.458 1.00 96.75 258 THR A N 1
ATOM 2009 C CA . THR A 1 258 ? 9.682 -11.694 4.707 1.00 96.75 258 THR A CA 1
ATOM 2010 C C . THR A 1 258 ? 10.123 -12.993 4.029 1.00 96.75 258 THR A C 1
ATOM 2012 O O . THR A 1 258 ? 11.311 -13.301 3.981 1.00 96.75 258 THR A O 1
ATOM 2015 N N . THR A 1 259 ? 9.179 -13.777 3.497 1.00 95.25 259 THR A N 1
ATOM 2016 C CA . THR A 1 259 ? 9.478 -15.003 2.734 1.00 95.25 259 THR A CA 1
ATOM 2017 C C . THR A 1 259 ? 9.619 -14.759 1.234 1.00 95.25 259 THR A C 1
ATOM 2019 O O . THR A 1 259 ? 9.864 -15.706 0.485 1.00 95.25 259 THR A O 1
ATOM 2022 N N . ARG A 1 260 ? 9.427 -13.515 0.780 1.00 93.06 260 ARG A N 1
ATOM 2023 C CA . ARG A 1 260 ? 9.440 -13.131 -0.633 1.00 93.06 260 ARG A CA 1
ATOM 2024 C C . ARG A 1 260 ? 10.713 -12.384 -0.987 1.00 93.06 260 ARG A C 1
ATOM 2026 O O . ARG A 1 260 ? 11.371 -11.799 -0.133 1.00 93.06 260 ARG A O 1
ATOM 2033 N N . ASP A 1 261 ? 11.021 -12.377 -2.277 1.00 89.62 261 ASP A N 1
ATOM 2034 C CA . ASP A 1 261 ? 12.149 -11.633 -2.834 1.00 89.62 261 ASP A CA 1
ATOM 2035 C C . ASP A 1 261 ? 11.770 -10.159 -3.059 1.00 89.62 261 ASP A C 1
ATOM 2037 O O . ASP A 1 261 ? 11.781 -9.653 -4.175 1.00 89.62 261 ASP A O 1
ATOM 2041 N N . TYR A 1 262 ? 11.335 -9.498 -1.983 1.00 89.62 262 TYR A N 1
ATOM 2042 C CA . TYR A 1 262 ? 10.975 -8.074 -1.965 1.00 89.62 262 TYR A CA 1
ATOM 2043 C C . TYR A 1 262 ? 12.001 -7.222 -1.208 1.00 89.62 262 TYR A C 1
ATOM 2045 O O . TYR A 1 262 ? 11.792 -6.034 -1.003 1.00 89.62 262 TYR A O 1
ATOM 2053 N N . GLY A 1 263 ? 13.086 -7.826 -0.713 1.00 87.62 263 GLY A N 1
ATOM 2054 C CA . GLY A 1 263 ? 14.069 -7.130 0.124 1.00 87.62 263 GLY A CA 1
ATOM 2055 C C . GLY A 1 263 ? 13.569 -6.744 1.524 1.00 87.62 263 GLY A C 1
ATOM 2056 O O . GLY A 1 263 ? 14.286 -6.063 2.247 1.00 87.62 263 GLY A O 1
ATOM 2057 N N . ILE A 1 264 ? 12.376 -7.198 1.926 1.00 92.75 264 ILE A N 1
ATOM 2058 C CA . ILE A 1 264 ? 11.770 -6.910 3.233 1.00 92.75 264 ILE A CA 1
ATOM 2059 C C . ILE A 1 264 ? 12.327 -7.875 4.281 1.00 92.75 264 ILE A C 1
ATOM 2061 O O . ILE A 1 264 ? 12.166 -9.095 4.189 1.00 92.75 264 ILE A O 1
ATOM 2065 N N . THR A 1 265 ? 12.957 -7.329 5.314 1.00 94.81 265 THR A N 1
ATOM 2066 C CA . THR A 1 265 ? 13.555 -8.093 6.408 1.00 94.81 265 THR A CA 1
ATOM 2067 C C . THR A 1 265 ? 12.611 -8.227 7.603 1.00 94.81 265 THR A C 1
ATOM 2069 O O . THR A 1 265 ? 11.597 -7.540 7.728 1.00 94.81 265 THR A O 1
ATOM 2072 N N . THR A 1 266 ? 12.973 -9.094 8.552 1.00 95.50 266 THR A N 1
ATOM 2073 C CA . THR A 1 266 ? 12.271 -9.195 9.842 1.00 95.50 266 THR A CA 1
ATOM 2074 C C . THR A 1 266 ? 12.260 -7.871 10.610 1.00 95.50 266 THR A C 1
ATOM 2076 O O . THR A 1 266 ? 11.297 -7.595 11.316 1.00 95.50 266 THR A O 1
ATOM 2079 N N . ALA A 1 267 ? 13.310 -7.052 10.479 1.00 95.56 267 ALA A N 1
ATOM 2080 C CA . ALA A 1 267 ? 13.379 -5.757 11.152 1.00 95.56 267 ALA A CA 1
ATOM 2081 C C . ALA A 1 267 ? 12.350 -4.771 10.578 1.00 95.56 267 ALA A C 1
ATOM 2083 O O . ALA A 1 267 ? 11.711 -4.053 11.342 1.00 95.56 267 ALA A O 1
ATOM 2084 N N . ASP A 1 268 ? 12.134 -4.801 9.261 1.00 93.00 268 ASP A N 1
ATOM 2085 C CA . ASP A 1 268 ? 11.202 -3.900 8.573 1.00 93.00 268 ASP A CA 1
ATOM 2086 C C . ASP A 1 268 ? 9.743 -4.179 8.959 1.00 93.00 268 ASP A C 1
ATOM 2088 O O . ASP A 1 268 ? 8.944 -3.257 9.116 1.00 93.00 268 ASP A O 1
ATOM 2092 N N . VAL A 1 269 ? 9.386 -5.452 9.172 1.00 97.69 269 VAL A N 1
ATOM 2093 C CA . VAL A 1 269 ? 8.019 -5.835 9.573 1.00 97.69 269 VAL A CA 1
ATOM 2094 C C . VAL A 1 269 ? 7.782 -5.778 11.080 1.00 97.69 269 VAL A C 1
ATOM 2096 O O . VAL A 1 269 ? 6.633 -5.874 11.503 1.00 97.69 269 VAL A O 1
ATOM 2099 N N . GLN A 1 270 ? 8.816 -5.618 11.909 1.00 97.81 270 GLN A N 1
ATOM 2100 C CA . GLN A 1 270 ? 8.676 -5.682 13.366 1.00 97.81 270 GLN A CA 1
ATOM 2101 C C . GLN A 1 270 ? 7.638 -4.678 13.920 1.00 97.81 270 GLN A C 1
ATOM 2103 O O . GLN A 1 270 ? 6.740 -5.123 14.640 1.00 97.81 270 GLN A O 1
ATOM 2108 N N . PRO A 1 271 ? 7.639 -3.383 13.533 1.00 96.62 271 PRO A N 1
ATOM 2109 C CA . PRO A 1 271 ? 6.600 -2.444 13.974 1.00 96.62 271 PRO A CA 1
ATOM 2110 C C . PRO A 1 271 ? 5.199 -2.836 13.481 1.00 96.62 271 PRO A C 1
ATOM 2112 O O . PRO A 1 271 ? 4.210 -2.733 14.205 1.00 96.62 271 PRO A O 1
ATOM 2115 N N . MET A 1 272 ? 5.102 -3.348 12.249 1.00 96.94 272 MET A N 1
ATOM 2116 C CA . MET A 1 272 ? 3.855 -3.863 11.677 1.00 96.94 272 MET A CA 1
ATOM 2117 C C . MET A 1 272 ? 3.289 -5.031 12.500 1.00 96.94 272 MET A C 1
ATOM 2119 O O . MET A 1 272 ? 2.076 -5.092 12.712 1.00 96.94 272 MET A O 1
ATOM 2123 N N . LEU A 1 273 ? 4.140 -5.944 12.978 1.00 97.94 273 LEU A N 1
ATOM 2124 C CA . LEU A 1 273 ? 3.727 -7.068 13.822 1.00 97.94 273 LEU A CA 1
ATOM 2125 C C . LEU A 1 273 ? 3.252 -6.594 15.203 1.00 97.94 273 LEU A C 1
ATOM 2127 O O . LEU A 1 273 ? 2.225 -7.073 15.678 1.00 97.94 273 LEU A O 1
ATOM 2131 N N . GLU A 1 274 ? 3.927 -5.613 15.805 1.00 97.44 274 GLU A N 1
ATOM 2132 C CA . GLU A 1 274 ? 3.521 -5.016 17.087 1.00 97.44 274 GLU A CA 1
ATOM 2133 C C . GLU A 1 274 ? 2.136 -4.360 16.997 1.00 97.44 274 GLU A C 1
ATOM 2135 O O . GLU A 1 274 ? 1.268 -4.609 17.839 1.00 97.44 274 GLU A O 1
ATOM 2140 N N . HIS A 1 275 ? 1.881 -3.595 15.930 1.00 97.00 275 HIS A N 1
ATOM 2141 C CA . HIS A 1 275 ? 0.554 -3.039 15.658 1.00 97.00 275 HIS A CA 1
ATOM 2142 C C . HIS A 1 275 ? -0.498 -4.129 15.431 1.00 97.00 275 HIS A C 1
ATOM 2144 O O . HIS A 1 275 ? -1.628 -4.012 15.911 1.00 97.00 275 HIS A O 1
ATOM 2150 N N . ALA A 1 276 ? -0.144 -5.200 14.720 1.00 97.56 276 ALA A N 1
ATOM 2151 C CA . ALA A 1 276 ? -1.046 -6.313 14.460 1.00 97.56 276 ALA A CA 1
ATOM 2152 C C . ALA A 1 276 ? -1.435 -7.066 15.743 1.00 97.56 276 ALA A C 1
ATOM 2154 O O . ALA A 1 276 ? -2.613 -7.391 15.928 1.00 97.56 276 ALA A O 1
ATOM 2155 N N . ASP A 1 277 ? -0.474 -7.300 16.639 1.00 96.38 277 ASP A N 1
ATOM 2156 C CA . ASP A 1 277 ? -0.693 -7.949 17.932 1.00 96.38 277 ASP A CA 1
ATOM 2157 C C . ASP A 1 277 ? -1.541 -7.075 18.865 1.00 96.38 277 ASP A C 1
ATOM 2159 O O . ASP A 1 277 ? -2.495 -7.568 19.475 1.00 96.38 277 ASP A O 1
ATOM 2163 N N . ALA A 1 278 ? -1.267 -5.767 18.920 1.00 95.06 278 ALA A N 1
ATOM 2164 C CA . ALA A 1 278 ? -2.093 -4.822 19.667 1.00 95.06 278 ALA A CA 1
ATOM 2165 C C . ALA A 1 278 ? -3.543 -4.821 19.149 1.00 95.06 278 ALA A C 1
ATOM 2167 O O . ALA A 1 278 ? -4.487 -5.035 19.918 1.00 95.06 278 ALA A O 1
ATOM 2168 N N . ALA A 1 279 ? -3.730 -4.682 17.833 1.00 96.00 279 ALA A N 1
ATOM 2169 C CA . ALA A 1 279 ? -5.045 -4.627 17.200 1.00 96.00 279 ALA A CA 1
ATOM 2170 C C . ALA A 1 279 ? -5.851 -5.927 17.353 1.00 96.00 279 ALA A C 1
ATOM 2172 O O . ALA A 1 279 ? -7.080 -5.879 17.451 1.00 96.00 279 ALA A O 1
ATOM 2173 N N . ALA A 1 280 ? -5.184 -7.087 17.410 1.00 94.62 280 ALA A N 1
ATOM 2174 C CA . ALA A 1 280 ? -5.837 -8.383 17.604 1.00 94.62 280 ALA A CA 1
ATOM 2175 C C . ALA A 1 280 ? -6.628 -8.460 18.922 1.00 94.62 280 ALA A C 1
ATOM 2177 O O . ALA A 1 280 ? -7.636 -9.167 18.985 1.00 94.62 280 ALA A O 1
ATOM 2178 N N . TYR A 1 281 ? -6.204 -7.717 19.949 1.00 91.75 281 TYR A N 1
ATOM 2179 C CA . TYR A 1 281 ? -6.949 -7.557 21.199 1.00 91.75 281 TYR A CA 1
ATOM 2180 C C . TYR A 1 281 ? -7.836 -6.307 21.187 1.00 91.75 281 TYR A C 1
ATOM 2182 O O . TYR A 1 281 ? -9.013 -6.367 21.550 1.00 91.75 281 TYR A O 1
ATOM 2190 N N . ALA A 1 282 ? -7.269 -5.175 20.771 1.00 94.75 282 ALA A N 1
ATOM 2191 C CA . ALA A 1 282 ? -7.842 -3.861 21.013 1.00 94.75 282 ALA A CA 1
ATOM 2192 C C . ALA A 1 282 ? -9.103 -3.599 20.172 1.00 94.75 282 ALA A C 1
ATOM 2194 O O . ALA A 1 282 ? -10.101 -3.120 20.703 1.00 94.75 282 ALA A O 1
ATOM 2195 N N . LEU A 1 283 ? -9.130 -4.026 18.903 1.00 94.88 283 LEU A N 1
ATOM 2196 C CA . LEU A 1 283 ? -10.302 -3.866 18.031 1.00 94.88 283 LEU A CA 1
ATOM 2197 C C . LEU A 1 283 ? -11.545 -4.639 18.529 1.00 94.88 283 LEU A C 1
ATOM 2199 O O . LEU A 1 283 ? -12.623 -4.044 18.602 1.00 94.88 283 LEU A O 1
ATOM 2203 N N . PRO A 1 284 ? -11.459 -5.939 18.896 1.00 92.88 284 PRO A N 1
ATOM 2204 C CA . PRO A 1 284 ? -12.593 -6.631 19.507 1.00 92.88 284 PRO A CA 1
ATOM 2205 C C . PRO A 1 284 ? -13.058 -6.002 20.826 1.00 92.88 284 PRO A C 1
ATOM 2207 O O . PRO A 1 284 ? -14.261 -5.997 21.099 1.00 92.88 284 PRO A O 1
ATOM 2210 N N . ALA A 1 285 ? -12.121 -5.524 21.651 1.00 94.69 285 ALA A N 1
ATOM 2211 C CA . ALA A 1 285 ? -12.430 -4.900 22.931 1.00 94.69 285 ALA A CA 1
ATOM 2212 C C . ALA A 1 285 ? -13.160 -3.562 22.732 1.00 94.69 285 ALA A C 1
ATOM 2214 O O . ALA A 1 285 ? -14.238 -3.394 23.296 1.00 94.69 285 ALA A O 1
ATOM 2215 N N . ALA A 1 286 ? -12.659 -2.688 21.855 1.00 94.19 286 ALA A N 1
ATOM 2216 C CA . ALA A 1 286 ? -13.297 -1.428 21.474 1.00 94.19 286 ALA A CA 1
ATOM 2217 C C . ALA A 1 286 ? -14.732 -1.638 20.966 1.00 94.19 286 ALA A C 1
ATOM 2219 O O . ALA A 1 286 ? -15.664 -1.001 21.443 1.00 94.19 286 ALA A O 1
ATOM 2220 N N . GLU A 1 287 ? -14.957 -2.610 20.079 1.00 91.50 287 GLU A N 1
ATOM 2221 C CA . GLU A 1 287 ? -16.310 -2.905 19.591 1.00 91.50 287 GLU A CA 1
ATOM 2222 C C . GLU A 1 287 ? -17.244 -3.411 20.707 1.00 91.50 287 GLU A C 1
ATOM 2224 O O . GLU A 1 287 ? -18.445 -3.131 20.716 1.00 91.50 287 GLU A O 1
ATOM 2229 N N . LYS A 1 288 ? -16.715 -4.194 21.658 1.00 92.88 288 LYS A N 1
ATOM 2230 C CA . LYS A 1 288 ? -17.495 -4.656 22.812 1.00 92.88 288 LYS A CA 1
ATOM 2231 C C . LYS A 1 288 ? -17.827 -3.494 23.752 1.00 92.88 288 LYS A C 1
ATOM 2233 O O . LYS A 1 288 ? -18.969 -3.444 24.197 1.00 92.88 288 LYS A O 1
ATOM 2238 N N . VAL A 1 289 ? -16.872 -2.600 24.011 1.00 94.50 289 VAL A N 1
ATOM 2239 C CA . VAL A 1 289 ? -17.058 -1.375 24.804 1.00 94.50 289 VAL A CA 1
ATOM 2240 C C . VAL A 1 289 ? -18.136 -0.508 24.171 1.00 94.50 289 VAL A C 1
ATOM 2242 O O . VAL A 1 289 ? -19.152 -0.281 24.813 1.00 94.50 289 VAL A O 1
ATOM 2245 N N . GLN A 1 290 ? -17.977 -0.129 22.900 1.00 92.19 290 GLN A N 1
ATOM 2246 C CA . GLN A 1 290 ? -18.926 0.725 22.185 1.00 92.19 290 GLN A CA 1
ATOM 2247 C C . GLN A 1 290 ? -20.353 0.169 22.253 1.00 92.19 290 GLN A C 1
ATOM 2249 O O . GLN A 1 290 ? -21.285 0.869 22.631 1.00 92.19 290 GLN A O 1
ATOM 2254 N N . ARG A 1 291 ? -20.526 -1.124 21.943 1.00 90.88 291 ARG A N 1
ATOM 2255 C CA . ARG A 1 291 ? -21.848 -1.759 21.982 1.00 90.88 291 ARG A CA 1
ATOM 2256 C C . ARG A 1 291 ? -22.439 -1.766 23.393 1.00 90.88 291 ARG A C 1
ATOM 2258 O O . ARG A 1 291 ? -23.603 -1.430 23.549 1.00 90.88 291 ARG A O 1
ATOM 2265 N N . ARG A 1 292 ? -21.664 -2.180 24.402 1.00 91.44 292 ARG A N 1
ATOM 2266 C CA . ARG A 1 292 ? -22.160 -2.277 25.784 1.00 91.44 292 ARG A CA 1
ATOM 2267 C C . ARG A 1 292 ? -22.490 -0.924 26.380 1.00 91.44 292 ARG A C 1
ATOM 2269 O O . ARG A 1 292 ? -23.477 -0.821 27.088 1.00 91.44 292 ARG A O 1
ATOM 2276 N N . TRP A 1 293 ? -21.674 0.079 26.094 1.00 91.38 293 TRP A N 1
ATOM 2277 C CA . TRP A 1 293 ? -21.909 1.424 26.586 1.00 91.38 293 TRP A CA 1
ATOM 2278 C C . TRP A 1 293 ? -23.172 2.016 25.963 1.00 91.38 293 TRP A C 1
ATOM 2280 O O . TRP A 1 293 ? -24.044 2.460 26.696 1.00 91.38 293 TRP A O 1
ATOM 2290 N N . ASN A 1 294 ? -23.342 1.906 24.642 1.00 87.94 294 ASN A N 1
ATOM 2291 C CA . ASN A 1 294 ? -24.544 2.417 23.973 1.00 87.94 294 ASN A CA 1
ATOM 2292 C C . ASN A 1 294 ? -25.824 1.670 24.398 1.00 87.94 294 ASN A C 1
ATOM 2294 O O . ASN A 1 294 ? -26.867 2.295 24.541 1.00 87.94 294 ASN A O 1
ATOM 2298 N N . GLU A 1 295 ? -25.748 0.362 24.691 1.00 88.88 295 GLU A N 1
ATOM 2299 C CA . GLU A 1 295 ? -26.864 -0.390 25.300 1.00 88.88 295 GLU A CA 1
ATOM 2300 C C . GLU A 1 295 ? -27.296 0.183 26.670 1.00 88.88 295 GLU A C 1
ATOM 2302 O O . GLU A 1 295 ? -28.451 0.008 27.055 1.00 88.88 295 GLU A O 1
ATOM 2307 N N . LEU A 1 296 ? -26.390 0.835 27.413 1.00 84.69 296 LEU A N 1
ATOM 2308 C CA . LEU A 1 296 ? -26.708 1.521 28.672 1.00 84.69 296 LEU A CA 1
ATOM 2309 C C . LEU A 1 296 ? -27.306 2.905 28.412 1.00 84.69 296 LEU A C 1
ATOM 2311 O O . LEU A 1 296 ? -28.310 3.241 29.031 1.00 84.69 296 LEU A O 1
ATOM 2315 N N . CYS A 1 297 ? -26.732 3.668 27.478 1.00 82.00 297 CYS A N 1
ATOM 2316 C CA . CYS A 1 297 ? -27.210 5.005 27.122 1.00 82.00 297 CYS A CA 1
ATOM 2317 C C . CYS A 1 297 ? -28.665 4.990 26.631 1.00 82.00 297 CYS A C 1
ATOM 2319 O O . CYS A 1 297 ? -29.470 5.802 27.074 1.00 82.00 297 CYS A O 1
ATOM 2321 N N . ASP A 1 298 ? -29.034 4.014 25.793 1.00 68.19 298 ASP A N 1
ATOM 2322 C CA . ASP A 1 298 ? -30.409 3.845 25.293 1.00 68.19 298 ASP A CA 1
ATOM 2323 C C . ASP A 1 298 ? -31.439 3.591 26.414 1.00 68.19 298 ASP A C 1
ATOM 2325 O O . ASP A 1 298 ? -32.647 3.734 26.208 1.00 68.19 298 ASP A O 1
ATOM 2329 N N . ALA A 1 299 ? -30.985 3.159 27.594 1.00 62.28 299 ALA A N 1
ATOM 2330 C CA . ALA A 1 299 ? -31.838 2.901 28.749 1.00 62.28 299 ALA A CA 1
ATOM 2331 C C . ALA A 1 299 ? -31.982 4.119 29.681 1.00 62.28 299 ALA A C 1
ATOM 2333 O O . ALA A 1 299 ? -32.838 4.091 30.573 1.00 62.28 299 ALA A O 1
ATOM 2334 N N . GLU A 1 300 ? -31.171 5.165 29.496 1.00 65.88 300 GLU A N 1
ATOM 2335 C CA . GLU A 1 300 ? -31.177 6.375 30.318 1.00 65.88 300 GLU A CA 1
ATOM 2336 C C . GLU A 1 300 ? -32.114 7.461 29.760 1.00 65.88 300 GLU A C 1
ATOM 2338 O O . GLU A 1 300 ? -32.575 7.430 28.620 1.00 65.88 300 GLU A O 1
ATOM 2343 N N . ARG A 1 301 ? -32.497 8.400 30.629 1.00 70.19 301 ARG A N 1
ATOM 2344 C CA . ARG A 1 301 ? -33.476 9.459 30.345 1.00 70.19 301 ARG A CA 1
ATOM 2345 C C . ARG A 1 301 ? -32.818 10.621 29.581 1.00 70.19 301 ARG A C 1
ATOM 2347 O O . ARG A 1 301 ? -31.710 11.016 29.910 1.00 70.19 301 ARG A O 1
ATOM 2354 N N . GLU A 1 302 ? -33.558 11.256 28.668 1.00 73.31 302 GLU A N 1
ATOM 2355 C CA . GLU A 1 302 ? -33.187 12.567 28.107 1.00 73.31 302 GLU A CA 1
ATOM 2356 C C . GLU A 1 302 ? -33.300 13.687 29.164 1.00 73.31 302 GLU A C 1
ATOM 2358 O O . GLU A 1 302 ? -34.318 13.814 29.860 1.00 73.31 302 GLU A O 1
ATOM 2363 N N . PHE A 1 303 ? -32.262 14.519 29.268 1.00 79.00 303 PHE A N 1
ATOM 2364 C CA . PHE A 1 303 ? -32.207 15.665 30.181 1.00 79.00 303 PHE A CA 1
ATOM 2365 C C . PHE A 1 303 ? -32.661 16.950 29.480 1.00 79.00 303 PHE A C 1
ATOM 2367 O O . PHE A 1 303 ? -32.302 17.197 28.329 1.00 79.00 303 PHE A O 1
ATOM 2374 N N . GLY A 1 304 ? -33.448 17.790 30.160 1.00 78.19 304 GLY A N 1
ATOM 2375 C CA . GLY A 1 304 ? -33.780 19.119 29.640 1.00 78.19 304 GLY A CA 1
ATOM 2376 C C . GLY A 1 304 ? -32.597 20.090 29.743 1.00 78.19 304 GLY A C 1
ATOM 2377 O O . GLY A 1 304 ? -31.797 19.982 30.665 1.00 78.19 304 GLY A O 1
ATOM 2378 N N . GLU A 1 305 ? -32.520 21.099 28.864 1.00 78.44 305 GLU A N 1
ATOM 2379 C CA . GLU A 1 305 ? -31.425 22.099 28.855 1.00 78.44 305 GLU A CA 1
ATOM 2380 C C . GLU A 1 305 ? -31.192 22.785 30.214 1.00 78.44 305 GLU A C 1
ATOM 2382 O O . GLU A 1 305 ? -30.072 23.162 30.534 1.00 78.44 305 GLU A O 1
ATOM 2387 N N . SER A 1 306 ? -32.235 22.944 31.036 1.00 85.06 306 SER A N 1
ATOM 2388 C CA . SER A 1 306 ? -32.120 23.545 32.372 1.00 85.06 306 SER A CA 1
ATOM 2389 C C . SER A 1 306 ? -31.504 22.627 33.434 1.00 85.06 306 SER A C 1
ATOM 2391 O O . SER A 1 306 ? -31.187 23.110 34.517 1.00 85.06 306 SER A O 1
ATOM 2393 N N . GLU A 1 307 ? -31.423 21.319 33.169 1.00 86.00 307 GLU A N 1
ATOM 2394 C CA . GLU A 1 307 ? -30.834 20.304 34.059 1.00 86.00 307 GLU A CA 1
ATOM 2395 C C . GLU A 1 307 ? -29.325 20.128 33.802 1.00 86.00 307 GLU A C 1
ATOM 2397 O O . GLU A 1 307 ? -28.617 19.611 34.659 1.00 86.00 307 GLU A O 1
ATOM 2402 N N . VAL A 1 308 ? -28.833 20.566 32.637 1.00 89.88 308 VAL A N 1
ATOM 2403 C CA . VAL A 1 308 ? -27.450 20.361 32.190 1.00 89.88 308 VAL A CA 1
ATOM 2404 C C . VAL A 1 308 ? -26.537 21.466 32.725 1.00 89.88 308 VAL A C 1
ATOM 2406 O O . VAL A 1 308 ? -26.683 22.638 32.381 1.00 89.88 308 VAL A O 1
ATOM 2409 N N . GLU A 1 309 ? -25.572 21.083 33.558 1.00 91.81 309 GLU A N 1
ATOM 2410 C CA . GLU A 1 309 ? -24.564 21.977 34.142 1.00 91.81 309 GLU A CA 1
ATOM 2411 C C . GLU A 1 309 ? -23.385 22.217 33.186 1.00 91.81 309 GLU A C 1
ATOM 2413 O O . GLU A 1 309 ? -22.845 23.322 33.119 1.00 91.81 309 GLU A O 1
ATOM 2418 N N . ASP A 1 310 ? -22.995 21.180 32.442 1.00 90.12 310 ASP A N 1
ATOM 2419 C CA . ASP A 1 310 ? -21.942 21.193 31.424 1.00 90.12 310 ASP A CA 1
ATOM 2420 C C . ASP A 1 310 ? -22.207 20.086 30.387 1.00 90.12 310 ASP A C 1
ATOM 2422 O O . ASP A 1 310 ? -22.912 19.122 30.675 1.00 90.12 310 ASP A O 1
ATOM 2426 N N . ALA A 1 311 ? -21.650 20.197 29.182 1.00 90.00 311 ALA A N 1
ATOM 2427 C CA . ALA A 1 311 ? -21.805 19.193 28.131 1.00 90.00 311 ALA A CA 1
ATOM 2428 C C . ALA A 1 311 ? -20.540 19.038 27.283 1.00 90.00 311 ALA A C 1
ATOM 2430 O O . ALA A 1 311 ? -19.818 20.005 27.011 1.00 90.00 311 ALA A O 1
ATOM 2431 N N . VAL A 1 312 ? -20.272 17.814 26.840 1.00 90.25 312 VAL A N 1
ATOM 2432 C CA . VAL A 1 312 ? -19.170 17.483 25.937 1.00 90.25 312 VAL A CA 1
ATOM 2433 C C . VAL A 1 312 ? -19.687 16.667 24.761 1.00 90.25 312 VAL A C 1
ATOM 2435 O O . VAL A 1 312 ? -20.450 15.726 24.938 1.00 90.25 312 VAL A O 1
ATOM 2438 N N . GLU A 1 313 ? -19.261 17.059 23.567 1.00 91.69 313 GLU A N 1
ATOM 2439 C CA . GLU A 1 313 ? -19.523 16.391 22.293 1.00 91.69 313 GLU A CA 1
ATOM 2440 C C . GLU A 1 313 ? -18.226 16.490 21.482 1.00 91.69 313 GLU A C 1
ATOM 2442 O O . GLU A 1 313 ? -18.021 17.426 20.708 1.00 91.69 313 GLU A O 1
ATOM 2447 N N . ASP A 1 314 ? -17.268 15.608 21.773 1.00 91.75 314 ASP A N 1
ATOM 2448 C CA . ASP A 1 314 ? -15.924 15.680 21.186 1.00 91.75 314 ASP A CA 1
ATOM 2449 C C . ASP A 1 314 ? -15.183 14.335 21.269 1.00 91.75 314 ASP A C 1
ATOM 2451 O O . ASP A 1 314 ? -15.611 13.396 21.948 1.00 91.75 314 ASP A O 1
ATOM 2455 N N . PHE A 1 315 ? -14.038 14.247 20.593 1.00 91.62 315 PHE A N 1
ATOM 2456 C CA . PHE A 1 315 ? -13.058 13.195 20.824 1.00 91.62 315 PHE A CA 1
ATOM 2457 C C . PHE A 1 315 ? -12.266 13.472 22.102 1.00 91.62 315 PHE A C 1
ATOM 2459 O O . PHE A 1 315 ? -11.577 14.485 22.230 1.00 91.62 315 PHE A O 1
ATOM 2466 N N . LEU A 1 316 ? -12.349 12.538 23.047 1.00 93.50 316 LEU A N 1
ATOM 2467 C CA . LEU A 1 316 ? -11.649 12.593 24.322 1.00 93.50 316 LEU A CA 1
ATOM 2468 C C . LEU A 1 316 ? -10.680 11.421 24.457 1.00 93.50 316 LEU A C 1
ATOM 2470 O O . LEU A 1 316 ? -10.967 10.303 24.022 1.00 93.50 316 LEU A O 1
ATOM 2474 N N . PHE A 1 317 ? -9.558 11.657 25.136 1.00 93.38 317 PHE A N 1
ATOM 2475 C CA . PHE A 1 317 ? -8.603 10.601 25.460 1.00 93.38 317 PHE A CA 1
ATOM 2476 C C . PHE A 1 317 ? -8.888 10.030 26.840 1.00 93.38 317 PHE A C 1
ATOM 2478 O O . PHE A 1 317 ? -9.080 10.765 27.810 1.00 93.38 317 PHE A O 1
ATOM 2485 N N . VAL A 1 318 ? -8.837 8.709 26.958 1.00 95.19 318 VAL A N 1
ATOM 2486 C CA . VAL A 1 318 ? -8.850 8.025 28.247 1.00 95.19 318 VAL A CA 1
ATOM 2487 C C . VAL A 1 318 ? -7.522 8.299 28.946 1.00 95.19 318 VAL A C 1
ATOM 2489 O O . VAL A 1 318 ? -6.477 7.785 28.544 1.00 95.19 318 VAL A O 1
ATOM 2492 N N . SER A 1 319 ? -7.552 9.099 30.007 1.00 94.75 319 SER A N 1
ATOM 2493 C CA . SER A 1 319 ? -6.352 9.435 30.782 1.00 94.75 319 SER A CA 1
ATOM 2494 C C . SER A 1 319 ? -6.104 8.445 31.920 1.00 94.75 319 SER A C 1
ATOM 2496 O O . SER A 1 319 ? -4.951 8.155 32.241 1.00 94.75 319 SER A O 1
ATOM 2498 N N . ALA A 1 320 ? -7.166 7.877 32.499 1.00 95.38 320 ALA A N 1
ATOM 2499 C CA . ALA A 1 320 ? -7.082 6.843 33.524 1.00 95.38 320 ALA A CA 1
ATOM 2500 C C . ALA A 1 320 ? -8.325 5.942 33.523 1.00 95.38 320 ALA A C 1
ATOM 2502 O O . ALA A 1 320 ? -9.402 6.336 33.077 1.00 95.38 320 ALA A O 1
ATOM 2503 N N . VAL A 1 321 ? -8.164 4.726 34.046 1.00 97.00 321 VAL A N 1
ATOM 2504 C CA . VAL A 1 321 ? -9.249 3.756 34.227 1.00 97.00 321 VAL A CA 1
ATOM 2505 C C . VAL A 1 321 ? -9.122 3.139 35.615 1.00 97.00 321 VAL A C 1
ATOM 2507 O O . VAL A 1 321 ? -8.049 2.659 35.987 1.00 97.00 321 VAL A O 1
ATOM 2510 N N . GLU A 1 322 ? -10.218 3.141 36.364 1.00 96.88 322 GLU A N 1
ATOM 2511 C CA . GLU A 1 322 ? -10.366 2.469 37.656 1.00 96.88 322 GLU A CA 1
ATOM 2512 C C . GLU A 1 322 ? -11.537 1.471 37.568 1.00 96.88 322 GLU A C 1
ATOM 2514 O O . GLU A 1 322 ? -12.365 1.573 36.658 1.00 96.88 322 GLU A O 1
ATOM 2519 N N . PRO A 1 323 ? -11.643 0.475 38.468 1.00 97.12 323 PRO A N 1
ATOM 2520 C CA . PRO A 1 323 ? -12.778 -0.443 38.460 1.00 97.12 323 PRO A CA 1
ATOM 2521 C C . PRO A 1 323 ? -14.113 0.307 38.573 1.00 97.12 323 PRO A C 1
ATOM 2523 O O . PRO A 1 323 ? -14.436 0.860 39.622 1.00 97.12 323 PRO A O 1
ATOM 2526 N N . GLY A 1 324 ? -14.887 0.305 37.487 1.00 96.12 324 GLY A N 1
ATOM 2527 C CA . GLY A 1 324 ? -16.174 0.989 37.387 1.00 96.12 324 GLY A CA 1
ATOM 2528 C C . GLY A 1 324 ? -16.118 2.484 37.039 1.00 96.12 324 GLY A C 1
ATOM 2529 O O . GLY A 1 324 ? -17.149 3.148 37.102 1.00 96.12 324 GLY A O 1
ATOM 2530 N N . LEU A 1 325 ? -14.953 3.024 36.664 1.00 95.69 325 LEU A N 1
ATOM 2531 C CA . LEU A 1 325 ? -14.793 4.436 36.304 1.00 95.69 325 LEU A CA 1
ATOM 2532 C C . LEU A 1 325 ? -13.828 4.601 35.124 1.00 95.69 325 LEU A C 1
ATOM 2534 O O . LEU A 1 325 ? -12.713 4.075 35.133 1.00 95.69 325 LEU A O 1
ATOM 2538 N N . VAL A 1 326 ? -14.230 5.386 34.127 1.00 96.38 326 VAL A N 1
ATOM 2539 C CA . VAL A 1 326 ? -13.354 5.824 33.033 1.00 96.38 326 VAL A CA 1
ATOM 2540 C C . VAL A 1 326 ? -13.193 7.335 33.123 1.00 96.38 326 VAL A C 1
ATOM 2542 O O . VAL A 1 326 ? -14.177 8.071 33.072 1.00 96.38 326 VAL A O 1
ATOM 2545 N N . ARG A 1 327 ? -11.946 7.797 33.251 1.00 95.69 327 ARG A N 1
ATOM 2546 C CA . ARG A 1 327 ? -11.611 9.222 33.265 1.00 95.69 327 ARG A CA 1
ATOM 2547 C C . ARG A 1 327 ? -11.118 9.653 31.896 1.00 95.69 327 ARG A C 1
ATOM 2549 O O . ARG A 1 327 ? -10.065 9.207 31.426 1.00 95.69 327 ARG A O 1
ATOM 2556 N N . PHE A 1 328 ? -11.838 10.587 31.301 1.00 94.19 328 PHE A N 1
ATOM 2557 C CA . PHE A 1 328 ? -11.456 11.236 30.061 1.00 94.19 328 PHE A CA 1
ATOM 2558 C C . PHE A 1 328 ? -10.791 12.586 30.331 1.00 94.19 328 PHE A C 1
ATOM 2560 O O . PHE A 1 328 ? -11.130 13.289 31.284 1.00 94.19 328 PHE A O 1
ATOM 2567 N N . ALA A 1 329 ? -9.840 12.943 29.476 1.00 89.19 329 ALA A N 1
ATOM 2568 C CA . ALA A 1 329 ? -9.267 14.276 29.403 1.00 89.19 329 ALA A CA 1
ATOM 2569 C C . ALA A 1 329 ? -9.606 14.886 28.041 1.00 89.19 329 ALA A C 1
ATOM 2571 O O . ALA A 1 329 ? -9.380 14.265 26.997 1.00 89.19 329 ALA A O 1
ATOM 2572 N N . ALA A 1 330 ? -10.144 16.104 28.061 1.00 77.25 330 ALA A N 1
ATOM 2573 C CA . ALA A 1 330 ? -10.252 16.919 26.858 1.00 77.25 330 ALA A CA 1
ATOM 2574 C C . ALA A 1 330 ? -8.867 17.460 26.453 1.00 77.25 330 ALA A C 1
ATOM 2576 O O . ALA A 1 330 ? -7.903 17.393 27.216 1.00 77.25 330 ALA A O 1
ATOM 2577 N N . TYR A 1 331 ? -8.770 18.076 25.272 1.00 68.94 331 TYR A N 1
ATOM 2578 C CA . TYR A 1 331 ? -7.546 18.758 24.824 1.00 68.94 331 TYR A CA 1
ATOM 2579 C C . TYR A 1 331 ? -7.083 19.885 25.773 1.00 68.94 331 TYR A C 1
ATOM 2581 O O . TYR A 1 331 ? -5.921 20.290 25.731 1.00 68.94 331 TYR A O 1
ATOM 2589 N N . SER A 1 332 ? -7.967 20.374 26.651 1.00 66.06 332 SER A N 1
ATOM 2590 C CA . SER A 1 332 ? -7.601 21.240 27.772 1.00 66.06 332 SER A CA 1
ATOM 2591 C C . SER A 1 332 ? -7.316 20.395 29.024 1.00 66.06 332 SER A C 1
ATOM 2593 O O . SER A 1 332 ? -8.225 19.699 29.485 1.00 66.06 332 SER A O 1
ATOM 2595 N N . PRO A 1 333 ? -6.110 20.477 29.620 1.00 61.00 333 PRO A N 1
ATOM 2596 C CA . PRO A 1 333 ? -5.705 19.633 30.749 1.00 61.00 333 PRO A CA 1
ATOM 2597 C C . PRO A 1 333 ? -6.539 19.840 32.023 1.00 61.00 333 PRO A C 1
ATOM 2599 O O . PRO A 1 333 ? -6.503 18.995 32.913 1.00 61.00 333 PRO A O 1
ATOM 2602 N N . ASP A 1 334 ? -7.306 20.930 32.103 1.00 70.38 334 ASP A N 1
ATOM 2603 C CA . ASP A 1 334 ? -8.093 21.286 33.285 1.00 70.38 334 ASP A CA 1
ATOM 2604 C C . ASP A 1 334 ? -9.532 20.736 33.254 1.00 70.38 334 ASP A C 1
ATOM 2606 O O . ASP A 1 334 ? -10.252 20.854 34.247 1.00 70.38 334 ASP A O 1
ATOM 2610 N N . ARG A 1 335 ? -9.974 20.133 32.137 1.00 80.38 335 ARG A N 1
ATOM 2611 C CA . ARG A 1 335 ? -11.331 19.579 31.998 1.00 80.38 335 ARG A CA 1
ATOM 2612 C C . ARG A 1 335 ? -11.296 18.053 32.014 1.00 80.38 335 ARG A C 1
ATOM 2614 O O . ARG A 1 335 ? -10.989 17.415 31.005 1.00 80.38 335 ARG A O 1
ATOM 2621 N N . LEU A 1 336 ? -11.628 17.489 33.172 1.00 86.75 336 LEU A N 1
ATOM 2622 C CA . LEU A 1 336 ? -11.779 16.051 33.378 1.00 86.75 336 LEU A CA 1
ATOM 2623 C C . LEU A 1 336 ? -13.252 15.653 33.307 1.00 86.75 336 LEU A C 1
ATOM 2625 O O . LEU A 1 336 ? -14.112 16.328 33.873 1.00 86.75 336 LEU A O 1
ATOM 2629 N N . VAL A 1 337 ? -13.516 14.543 32.626 1.00 91.19 337 VAL A N 1
ATOM 2630 C CA . VAL A 1 337 ? -14.846 13.941 32.504 1.00 91.19 337 VAL A CA 1
ATOM 2631 C C . VAL A 1 337 ? -14.764 12.542 33.106 1.00 91.19 337 VAL A C 1
ATOM 2633 O O . VAL A 1 337 ? -14.190 11.628 32.513 1.00 91.19 337 VAL A O 1
ATOM 2636 N N . ASP A 1 338 ? -15.284 12.404 34.322 1.00 94.25 338 ASP A N 1
ATOM 2637 C CA . ASP A 1 338 ? -15.272 11.162 35.097 1.00 94.25 338 ASP A CA 1
ATOM 2638 C C . ASP A 1 338 ? -16.605 10.444 34.902 1.00 94.25 338 ASP A C 1
ATOM 2640 O O . ASP A 1 338 ? -17.623 10.892 35.426 1.00 94.25 338 ASP A O 1
ATOM 2644 N N . VAL A 1 339 ? -16.600 9.339 34.151 1.00 92.81 339 VAL A N 1
ATOM 2645 C CA . VAL A 1 339 ? -17.823 8.585 33.851 1.00 92.81 339 VAL A CA 1
ATOM 2646 C C . VAL A 1 339 ? -17.843 7.253 34.585 1.00 92.81 339 VAL A C 1
ATOM 2648 O O . VAL A 1 339 ? -16.980 6.391 34.379 1.00 92.81 339 VAL A O 1
ATOM 2651 N N . SER A 1 340 ? -18.872 7.072 35.408 1.00 92.44 340 SER A N 1
ATOM 2652 C CA . SER A 1 340 ? -19.185 5.802 36.060 1.00 92.44 340 SER A CA 1
ATOM 2653 C C . SER A 1 340 ? -19.697 4.794 35.035 1.00 92.44 340 SER A C 1
ATOM 2655 O O . SER A 1 340 ? -20.619 5.073 34.274 1.00 92.44 340 SER A O 1
ATOM 2657 N N . VAL A 1 341 ? -19.121 3.595 35.026 1.00 92.31 341 VAL A N 1
ATOM 2658 C CA . VAL A 1 341 ? -19.506 2.516 34.108 1.00 92.31 341 VAL A CA 1
ATOM 2659 C C . VAL A 1 341 ? -19.555 1.174 34.829 1.00 92.31 341 VAL A C 1
ATOM 2661 O O . VAL A 1 341 ? -18.878 0.982 35.838 1.00 92.31 341 VAL A O 1
ATOM 2664 N N . PRO A 1 342 ? -20.289 0.176 34.314 1.00 93.94 342 PRO A N 1
ATOM 2665 C CA . PRO A 1 342 ? -20.131 -1.191 34.782 1.00 93.94 342 PRO A CA 1
ATOM 2666 C C . PRO A 1 342 ? -18.678 -1.656 34.663 1.00 93.94 342 PRO A C 1
ATOM 2668 O O . PRO A 1 342 ? -18.003 -1.383 33.669 1.00 93.94 342 PRO A O 1
ATOM 2671 N N . GLN A 1 343 ? -18.218 -2.439 35.641 1.00 95.38 343 GLN A N 1
ATOM 2672 C CA . GLN A 1 343 ? -16.839 -2.929 35.664 1.00 95.38 343 GLN A CA 1
ATOM 2673 C C . GLN A 1 343 ? -16.461 -3.704 34.383 1.00 95.38 343 GLN A C 1
ATOM 2675 O O . GLN A 1 343 ? -15.331 -3.622 33.914 1.00 95.38 343 GLN A O 1
ATOM 2680 N N . GLU A 1 344 ? -17.424 -4.385 33.749 1.00 94.69 344 GLU A N 1
ATOM 2681 C CA . GLU A 1 344 ? -17.197 -5.088 32.480 1.00 94.69 344 GLU A CA 1
ATOM 2682 C C . GLU A 1 344 ? -16.784 -4.180 31.307 1.00 94.69 344 GLU A C 1
ATOM 2684 O O . GLU A 1 344 ? -16.207 -4.679 30.336 1.00 94.69 344 GLU A O 1
ATOM 2689 N N . ILE A 1 345 ? -17.081 -2.877 31.382 1.00 94.94 345 ILE A N 1
ATOM 2690 C CA . ILE A 1 345 ? -16.618 -1.860 30.435 1.00 94.94 345 ILE A CA 1
ATOM 2691 C C . ILE A 1 345 ? -15.220 -1.387 30.838 1.00 94.94 345 ILE A C 1
ATOM 2693 O O . ILE A 1 345 ? -14.310 -1.453 30.011 1.00 94.94 345 ILE A O 1
ATOM 2697 N N . SER A 1 346 ? -15.019 -0.977 32.097 1.00 96.44 346 SER A N 1
ATOM 2698 C CA . SER A 1 346 ? -13.711 -0.490 32.569 1.00 96.44 346 SER A CA 1
ATOM 2699 C C . SER A 1 346 ? -12.602 -1.540 32.422 1.00 96.44 346 SER A C 1
ATOM 2701 O O . SER A 1 346 ? -11.469 -1.192 32.121 1.00 96.44 346 SER A O 1
ATOM 2703 N N . ASP A 1 347 ? -12.920 -2.833 32.539 1.00 96.06 347 ASP A N 1
ATOM 2704 C CA . ASP A 1 347 ? -11.953 -3.927 32.358 1.00 96.06 347 ASP A CA 1
ATOM 2705 C C . ASP A 1 347 ? -11.425 -4.052 30.908 1.00 96.06 347 ASP A C 1
ATOM 2707 O O . ASP A 1 347 ? -10.414 -4.715 30.661 1.00 96.06 347 ASP A O 1
ATOM 2711 N N . LEU A 1 348 ? -12.117 -3.461 29.927 1.00 95.88 348 LEU A N 1
ATOM 2712 C CA . LEU A 1 348 ? -11.762 -3.537 28.504 1.00 95.88 348 LEU A CA 1
ATOM 2713 C C . LEU A 1 348 ? -11.059 -2.281 27.986 1.00 95.88 348 LEU A C 1
ATOM 2715 O O . LEU A 1 348 ? -10.297 -2.377 27.021 1.00 95.88 348 LEU A O 1
ATOM 2719 N N . VAL A 1 349 ? -11.338 -1.128 28.591 1.00 95.94 349 VAL A N 1
ATOM 2720 C CA . VAL A 1 349 ? -10.805 0.175 28.184 1.00 95.94 349 VAL A CA 1
ATOM 2721 C C . VAL A 1 349 ? -9.359 0.324 28.658 1.00 95.94 349 VAL A C 1
ATOM 2723 O O . VAL A 1 349 ? -8.999 -0.126 29.745 1.00 95.94 349 VAL A O 1
ATOM 2726 N N . LYS A 1 350 ? -8.510 0.969 27.850 1.00 94.81 350 LYS A N 1
ATOM 2727 C CA . LYS A 1 350 ? -7.121 1.265 28.221 1.00 94.81 350 LYS A CA 1
ATOM 2728 C C . LYS A 1 350 ? -6.831 2.767 28.170 1.00 94.81 350 LYS A C 1
ATOM 2730 O O . LYS A 1 350 ? -7.372 3.451 27.302 1.00 94.81 350 LYS A O 1
ATOM 2735 N N . PRO A 1 351 ? -5.942 3.275 29.044 1.00 95.19 351 PRO A N 1
ATOM 2736 C CA . PRO A 1 351 ? -5.392 4.615 28.893 1.00 95.19 351 PRO A CA 1
ATOM 2737 C C . PRO A 1 351 ? -4.745 4.814 27.518 1.00 95.19 351 PRO A C 1
ATOM 2739 O O . PRO A 1 351 ? -4.107 3.901 26.990 1.00 95.19 351 PRO A O 1
ATOM 2742 N N . GLY A 1 352 ? -4.906 6.012 26.960 1.00 92.25 352 GLY A N 1
ATOM 2743 C CA . GLY A 1 352 ? -4.440 6.384 25.624 1.00 92.25 352 GLY A CA 1
ATOM 2744 C C . GLY A 1 352 ? -5.445 6.120 24.501 1.00 92.25 352 GLY A C 1
ATOM 2745 O O . GLY A 1 352 ? -5.232 6.616 23.400 1.00 92.25 352 GLY A O 1
ATOM 2746 N N . TRP A 1 353 ? -6.539 5.394 24.762 1.00 94.88 353 TRP A N 1
ATOM 2747 C CA . TRP A 1 353 ? -7.624 5.250 23.788 1.00 94.88 353 TRP A CA 1
ATOM 2748 C C . TRP A 1 353 ? -8.323 6.588 23.575 1.00 94.88 353 TRP A C 1
ATOM 2750 O O . TRP A 1 353 ? -8.566 7.319 24.533 1.00 94.88 353 TRP A O 1
ATOM 2760 N N . GLU A 1 354 ? -8.681 6.879 22.332 1.00 94.81 354 GLU A N 1
ATOM 2761 C CA . GLU A 1 354 ? -9.464 8.058 21.967 1.00 94.81 354 GLU A CA 1
ATOM 2762 C C . GLU A 1 354 ? -10.883 7.622 21.602 1.00 94.81 354 GLU A C 1
ATOM 2764 O O . GLU A 1 354 ? -11.081 6.642 20.881 1.00 94.81 354 GLU A O 1
ATOM 2769 N N . MET A 1 355 ? -11.888 8.318 22.119 1.00 94.06 355 MET A N 1
ATOM 2770 C CA . MET A 1 355 ? -13.292 7.982 21.906 1.00 94.06 355 MET A CA 1
ATOM 2771 C C . MET A 1 355 ? -14.070 9.243 21.593 1.00 94.06 355 MET A C 1
ATOM 2773 O O . MET A 1 355 ? -13.864 10.263 22.242 1.00 94.06 355 MET A O 1
ATOM 2777 N N . TYR A 1 356 ? -14.993 9.165 20.642 1.00 93.31 356 TYR A N 1
ATOM 2778 C CA . TYR A 1 356 ? -16.025 10.190 20.544 1.00 93.31 356 TYR A CA 1
ATOM 2779 C C . TYR A 1 356 ? -17.035 9.993 21.675 1.00 93.31 356 TYR A C 1
ATOM 2781 O O . TYR A 1 356 ? -17.597 8.899 21.795 1.00 93.31 356 TYR A O 1
ATOM 2789 N N . VAL A 1 357 ? -17.240 11.026 22.486 1.00 92.69 357 VAL A N 1
ATOM 2790 C CA . VAL A 1 357 ? -18.118 10.993 23.658 1.00 92.69 357 VAL A CA 1
ATOM 2791 C C . VAL A 1 357 ? -19.112 12.143 23.576 1.00 92.69 357 VAL A C 1
ATOM 2793 O O . VAL A 1 357 ? -18.712 13.302 23.473 1.00 92.69 357 VAL A O 1
ATOM 2796 N N . GLU A 1 358 ? -20.394 11.804 23.680 1.00 92.00 358 GLU A N 1
ATOM 2797 C CA . GLU A 1 358 ? -21.472 12.741 23.992 1.00 92.00 358 GLU A CA 1
ATOM 2798 C C . GLU A 1 358 ? -21.902 12.523 25.444 1.00 92.00 358 GLU A C 1
ATOM 2800 O O . GLU A 1 358 ? -22.341 11.428 25.810 1.00 92.00 358 GLU A O 1
ATOM 2805 N N . ALA A 1 359 ? -21.740 13.541 26.289 1.00 90.25 359 ALA A N 1
ATOM 2806 C CA . ALA A 1 359 ? -22.108 13.469 27.699 1.00 90.25 359 ALA A CA 1
ATOM 2807 C C . ALA A 1 359 ? -22.553 14.820 28.262 1.00 90.25 359 ALA A C 1
ATOM 2809 O O . ALA A 1 359 ? -22.093 15.877 27.827 1.00 90.25 359 ALA A O 1
ATOM 2810 N N . ALA A 1 360 ? -23.402 14.769 29.284 1.00 90.94 360 ALA A N 1
ATOM 2811 C CA . ALA A 1 360 ? -23.879 15.921 30.037 1.00 90.94 360 ALA A CA 1
ATOM 2812 C C . ALA A 1 360 ? -23.584 15.738 31.531 1.00 90.94 360 ALA A C 1
ATOM 2814 O O . ALA A 1 360 ? -23.725 14.640 32.065 1.00 90.94 360 ALA A O 1
ATOM 2815 N N . LEU A 1 361 ? -23.178 16.813 32.201 1.00 91.31 361 LEU A N 1
ATOM 2816 C CA . LEU A 1 361 ? -23.037 16.880 33.650 1.00 91.31 361 LEU A CA 1
ATOM 2817 C C . LEU A 1 361 ? -24.384 17.290 34.250 1.00 91.31 361 LEU A C 1
ATOM 2819 O O . LEU A 1 361 ? -24.881 18.377 33.950 1.00 91.31 361 LEU A O 1
ATOM 2823 N N . VAL A 1 362 ? -24.970 16.431 35.080 1.00 90.19 362 VAL A N 1
ATOM 2824 C CA . VAL A 1 362 ? -26.281 16.639 35.710 1.00 90.19 362 VAL A CA 1
ATOM 2825 C C . VAL A 1 362 ? -26.185 16.255 37.182 1.00 90.19 362 VAL A C 1
ATOM 2827 O O . VAL A 1 362 ? -25.734 15.161 37.509 1.00 90.19 362 VAL A O 1
ATOM 2830 N N . GLU A 1 363 ? -26.580 17.159 38.081 1.00 90.12 363 GLU A N 1
ATOM 2831 C CA . GLU A 1 363 ? -26.494 16.964 39.539 1.00 90.12 363 GLU A CA 1
ATOM 2832 C C . GLU A 1 363 ? -25.082 16.550 40.019 1.00 90.12 363 GLU A C 1
ATOM 2834 O O . GLU A 1 363 ? -24.922 15.816 40.996 1.00 90.12 363 GLU A O 1
ATOM 2839 N N . GLY A 1 364 ? -24.039 17.043 39.340 1.00 89.00 364 GLY A N 1
ATOM 2840 C CA . GLY A 1 364 ? -22.636 16.725 39.621 1.00 89.00 364 GLY A CA 1
ATOM 2841 C C . GLY A 1 364 ? -22.125 15.376 39.089 1.00 89.00 364 GLY A C 1
ATOM 2842 O O . GLY A 1 364 ? -20.969 15.042 39.359 1.00 89.00 364 GLY A O 1
ATOM 2843 N N . GLU A 1 365 ? -22.922 14.620 38.327 1.00 89.81 365 GLU A N 1
ATOM 2844 C CA . GLU A 1 365 ? -22.519 13.351 37.702 1.00 89.81 365 GLU A CA 1
ATOM 2845 C C . GLU A 1 365 ? -22.541 13.434 36.167 1.00 89.81 365 GLU A C 1
ATOM 2847 O O . GLU A 1 365 ? -23.438 14.028 35.571 1.00 89.81 365 GLU A O 1
ATOM 2852 N N . TRP A 1 366 ? -21.531 12.857 35.508 1.00 91.19 366 TRP A N 1
ATOM 2853 C CA . TRP A 1 366 ? -21.487 12.787 34.047 1.00 91.19 366 TRP A CA 1
ATOM 2854 C C . TRP A 1 366 ? -22.322 11.614 33.537 1.00 91.19 366 TRP A C 1
ATOM 2856 O O . TRP A 1 366 ? -21.988 10.452 33.778 1.00 91.19 366 TRP A O 1
ATOM 2866 N N . CYS A 1 367 ? -23.356 11.925 32.762 1.00 89.00 367 CYS A N 1
ATOM 2867 C CA . CYS A 1 367 ? -24.198 10.961 32.066 1.00 89.00 367 CYS A CA 1
ATOM 2868 C C . CYS A 1 367 ? -23.834 10.949 30.579 1.00 89.00 367 CYS A C 1
ATOM 2870 O O . CYS A 1 367 ? -23.896 11.980 29.907 1.00 89.00 367 CYS A O 1
ATOM 2872 N N . VAL A 1 368 ? -23.438 9.788 30.058 1.00 89.19 368 VAL A N 1
ATOM 2873 C CA . VAL A 1 368 ? -23.083 9.620 28.641 1.00 89.19 368 VAL A CA 1
ATOM 2874 C C . VAL A 1 368 ? -24.332 9.252 27.857 1.00 89.19 368 VAL A C 1
ATOM 2876 O O . VAL A 1 368 ? -24.977 8.256 28.171 1.00 89.19 368 VAL A O 1
ATOM 2879 N N . SER A 1 369 ? -24.640 10.011 26.810 1.00 87.50 369 SER A N 1
ATOM 2880 C CA . SER A 1 369 ? -25.741 9.718 25.888 1.00 87.50 369 SER A CA 1
ATOM 2881 C C . SER A 1 369 ? -25.296 8.885 24.690 1.00 87.50 369 SER A C 1
ATOM 2883 O O . SER A 1 369 ? -26.108 8.159 24.121 1.00 87.50 369 SER A O 1
ATOM 2885 N N . MET A 1 370 ? -24.022 8.966 24.287 1.00 87.88 370 MET A N 1
ATOM 2886 C CA . MET A 1 370 ? -23.513 8.191 23.156 1.00 87.88 370 MET A CA 1
ATOM 2887 C C . MET A 1 370 ? -21.991 8.026 23.193 1.00 87.88 370 MET A C 1
ATOM 2889 O O . MET A 1 370 ? -21.246 8.966 23.473 1.00 87.88 370 MET A O 1
ATOM 2893 N N . ILE A 1 371 ? -21.523 6.822 22.848 1.00 90.94 371 ILE A N 1
ATOM 2894 C CA . ILE A 1 371 ? -20.127 6.545 22.502 1.00 90.94 371 ILE A CA 1
ATOM 2895 C C . ILE A 1 371 ? -20.020 6.239 21.008 1.00 90.94 371 ILE A C 1
ATOM 2897 O O . ILE A 1 371 ? -20.556 5.245 20.495 1.00 90.94 371 ILE A O 1
ATOM 2901 N N . GLY A 1 372 ? -19.276 7.095 20.312 1.00 90.44 372 GLY A N 1
ATOM 2902 C CA . GLY A 1 372 ? -19.024 6.987 18.883 1.00 90.44 372 GLY A CA 1
ATOM 2903 C C . GLY A 1 372 ? -17.816 6.106 18.588 1.00 90.44 372 GLY A C 1
ATOM 2904 O O . GLY A 1 372 ? -17.600 5.073 19.222 1.00 90.44 372 GLY A O 1
ATOM 2905 N N . THR A 1 373 ? -17.036 6.468 17.569 1.00 91.31 373 THR A N 1
ATOM 2906 C CA . THR A 1 373 ? -15.866 5.667 17.167 1.00 91.31 373 THR A CA 1
ATOM 2907 C C . THR A 1 373 ? -14.812 5.653 18.275 1.00 91.31 373 THR A C 1
ATOM 2909 O O . THR A 1 373 ? -14.510 6.695 18.850 1.00 91.31 373 THR A O 1
ATOM 2912 N N . ILE A 1 374 ? -14.234 4.476 18.528 1.00 94.50 374 ILE A N 1
ATOM 2913 C CA . ILE A 1 374 ? -13.144 4.259 19.486 1.00 94.50 374 ILE A CA 1
ATOM 2914 C C . ILE A 1 374 ? -11.867 3.935 18.703 1.00 94.50 374 ILE A C 1
ATOM 2916 O O . ILE A 1 374 ? -11.872 2.996 17.903 1.00 94.50 374 ILE A O 1
ATOM 2920 N N . TYR A 1 375 ? -10.790 4.680 18.951 1.00 93.69 375 TYR A N 1
ATOM 2921 C CA . TYR A 1 375 ? -9.440 4.454 18.430 1.00 93.69 375 TYR A CA 1
ATOM 2922 C C . TYR A 1 375 ? -8.558 3.854 19.531 1.00 93.69 375 TYR A C 1
ATOM 2924 O O . TYR A 1 375 ? -8.207 4.559 20.483 1.00 93.69 375 TYR A O 1
ATOM 2932 N N . PRO A 1 376 ? -8.265 2.545 19.450 1.00 89.31 376 PRO A N 1
ATOM 2933 C CA . PRO A 1 376 ? -7.615 1.819 20.529 1.00 89.31 376 PRO A CA 1
ATOM 2934 C C . PRO A 1 376 ? -6.100 1.617 20.366 1.00 89.31 376 PRO A C 1
ATOM 2936 O O . PRO A 1 376 ? -5.563 1.888 19.268 1.00 89.31 376 PRO A O 1
#

Radius of gyration: 32.69 Å; chains: 1; bounding box: 77×47×98 Å

Secondary structure (DSSP, 8-state):
-PPP-----PPPEEEEEEEE-S-SSS-EEEEEEEEEEETTEEEEEEEEEEEE-HHHHHHHHHHHHHHT--S--EEEEE-TTS-TTGGG-TTS-HHHHHHHHHHHHHSEEEEPPTTS-S-HHHHHHHHHHHHHHHHHHHHHHHHHH---HHHHHHHHHHHHHHHS-HHHHHHHHHHHHHHHHHHHHHGGGGS-HHHHHHHHHHHTT-TTS--HHHHS-GGGHHHHHHHIIIIIHHHS---HHHHHHHHHHHHHHHHHHTTSSS---HHHHHHHHHHHHHHHHHHHHHHHHHHHHHHHHTTSPPPPTTT-SEEEEEEEEEEEEETTEEEEE-SSTT-EEEEE--HHHHTT--TT-EEEEEEEEETTEEEEEEEEEEE-

pLDDT: mean 86.39, std 13.97, range [34.41, 98.69]

Sequence (376 aa):
MPGDSKVSSSAPVIMHAYGVRDDEGEPGPGSWVAVLRYREHTRELHGMELDWTLDDLVMLSVVNGLEALTRPVRVIVYAPNAEPEIKASSKVNPALLSRLAAQCERHEVVWAPPDEPLNDDDNKRALELATREEAAAKERAISLRGDNIVEALDKFLAEQRERRSKRAFANYRSVIELLLGCLNWRGYESLTDNSRQLYGAYDESREGGGGFCRLYGPEEIPGNIGGFLGSYVPKAILSQAARRAAGPVVRELGYWLTTRDYGITTADVQPMLEHADAAAYALPAAEKVQRRWNELCDAEREFGESEVEDAVEDFLFVSAVEPGLVRFAAYSPDRLVDVSVPQEISDLVKPGWEMYVEAALVEGEWCVSMIGTIYP

Foldseek 3Di:
DPDDDPAPPADAKEKEKAKDDDDQPFFAKFKIWIWIDGPPDIDIDMAIDGGGHRLQRRLVNVLVNLVPDPAAGEYEYAYLPHDPCSLPDPRYDVVSNVSVVVSVVRYNYHYDDSVDDPDPVSNVVRVVVRVVNSVVRVVVSCVVLDDFQVRLLVVVLVVCVVVDDPVLSVLLVVLSVLLLVQCQVCLLVQDDPVVNVVVVVVVVPDDDIRVRRRPHHPLSSQSCLLCSLQPRLLPDDDDLSSQLCNLVSQLVSLVVVCVDPNPDHPVSNVSSNVSSVCSNQQRNLQVVLQVVLLVVLVVDDDDDPVQFPDWDFAKWFFQDADQQWTWTDDVDNVDIAIAGHHSSNSVSDDGGKIWGWTWTQGPNHIDTNHIDGIRD